Protein AF-A0A150UUU9-F1 (afdb_monomer)

Solvent-accessible surface area (backbone atoms only — not comparable to full-atom values): 14810 Å² total; per-residue (Å²): 133,89,86,84,82,88,84,77,90,87,87,85,91,80,82,94,73,86,84,78,82,80,83,83,77,82,77,79,80,75,80,79,73,79,75,71,75,81,77,77,78,74,96,71,56,35,87,39,35,33,39,38,41,56,45,64,35,34,26,58,60,38,16,38,35,76,75,56,55,36,69,46,40,38,37,25,17,54,47,45,68,68,54,38,38,69,31,27,64,66,58,22,49,54,28,48,49,51,33,53,72,72,70,30,48,78,45,60,56,44,53,62,59,45,45,75,71,34,68,61,68,66,65,70,51,88,57,24,44,33,38,36,33,61,61,78,69,80,63,88,87,58,90,52,64,71,59,45,41,51,52,39,39,50,49,50,35,36,25,46,50,22,44,57,84,45,38,35,95,86,18,33,39,37,41,32,39,58,63,53,83,70,55,58,78,43,41,62,72,57,44,37,44,79,43,52,26,40,77,76,50,70,48,66,55,55,53,85,76,34,62,81,46,63,69,60,50,98,82,33,66,72,86,85,76,81,81,83,65,58,65,82,47,63,26,37,32,36,38,31,33,61,58,90,66,77,79,87,129

Mean predicted aligned error: 10.25 Å

pLDDT: mean 85.0, std 21.38, range [29.31, 98.94]

Sequence (249 aa):
MAKSKKRKLEHASHVKQHPQQPPLKAARRSKQTSSKLPQPTIPFSPEDRILLIGEGDFSFARSIVEYHGCCDVTATCLDSKEELFRKYCPQGEENVRYLEEESQMVLYGVDATMLDHNKHLKKAGGKWEVIVFNFPHVGGKTKDVNRQVRFNQELLVNFFKASVPLLSESGTIVVTLFEGEPYTLWNIRDLARHSGLEVQRSFKFMANAYAGYSHARTLGNIENGRGWKGEDRDSRSYIFRPKGRSGDA

Foldseek 3Di:
DDDDDDDDDDDDDDDDDDDDDDDDDDDDPDPPPPPDDDDDDDPDALDFQEEEEADQLLQQVLLCCVPRVNQRYEYEHLAAPVRRCVQAPPRSVVNVVSCVVSVYHYYYNDQLLALLVDPVLVVVDDAGQEYEYEADAPPDPDPDQVVRLVVSLVSLLSNLLNRQVRADLNHKYKYKHFDDPPRVVSVSQVSNVVSQKHWPDKDKDQQVVRPRDFDADPRGDDPPPPDDGPNPTTMMMTIIDGPPRDPDD

Nearest PDB structures (foldseek):
  3c6m-assembly2_C  TM=6.051E-01  e=8.671E-07  Homo sapiens
  8ia0-assembly1_CS  TM=6.873E-01  e=1.186E-04  Thermochaetoides thermophila DSM 1495
  8i9v-assembly1_CS  TM=5.489E-01  e=3.756E-05  Thermochaetoides thermophila DSM 1495
  7ods-assembly1_z  TM=6.171E-01  e=9.759E-04  Homo sapiens
  8esq-assembly1_w  TM=5.184E-01  e=1.105E-02  Schizosaccharomyces pombe

Secondary structure (DSSP, 8-state):
-----------------PPPPPPPPPP--------PPPPPPPSS-TTSEEEEES-SSSHHHHHHHHHH---EEEEE-SS-HHHHHHHSTTHHHHHHHHHHHTT-EEE-S--TT-GGG-HHHHHS-S-EEEEEEES----SS-S-HHHHHHHHHHHHHHHHHHHGGGEEEEEEEEEEEESSTTHHHH-HHHHHHHTTEEEEEEEE--GGGSTT-----TT-S-TT--S--STTS-EEEEEEEETT-----

Radius of gyration: 29.87 Å; Cα contacts (8 Å, |Δi|>4): 386; chains: 1; bounding box: 51×84×92 Å

Structure (mmCIF, N/CA/C/O backbone):
data_AF-A0A150UUU9-F1
#
_entry.id   AF-A0A150UUU9-F1
#
loop_
_atom_site.group_PDB
_atom_site.id
_atom_sit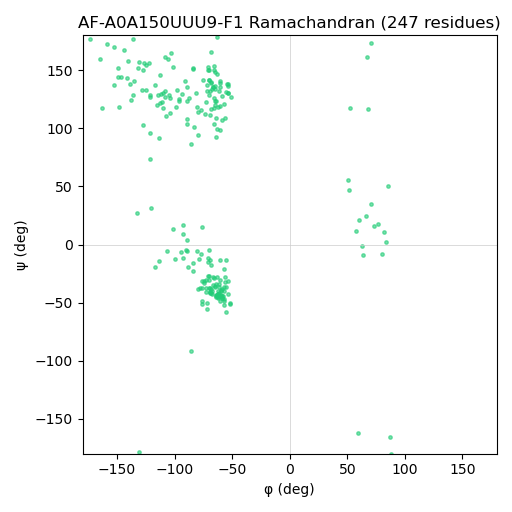e.type_symbol
_atom_site.label_atom_id
_atom_site.label_alt_id
_atom_site.label_comp_id
_atom_site.label_asym_id
_atom_site.label_entity_id
_atom_site.label_seq_id
_atom_site.pdbx_PDB_ins_code
_atom_site.Cartn_x
_atom_site.Cartn_y
_atom_site.Cartn_z
_atom_site.occupancy
_atom_site.B_iso_or_equiv
_atom_site.auth_seq_id
_atom_site.auth_comp_id
_atom_site.auth_asym_id
_atom_site.auth_atom_id
_atom_site.pdbx_PDB_model_num
ATOM 1 N N . MET A 1 1 ? 6.395 -64.200 -73.123 1.00 41.47 1 MET A N 1
ATOM 2 C CA . MET A 1 1 ? 5.508 -64.530 -71.979 1.00 41.47 1 MET A CA 1
ATOM 3 C C . MET A 1 1 ? 4.724 -63.252 -71.667 1.00 41.47 1 MET A C 1
ATOM 5 O O . MET A 1 1 ? 5.364 -62.231 -71.496 1.00 41.47 1 MET A O 1
ATOM 9 N N . ALA A 1 2 ? 3.412 -63.134 -71.924 1.00 33.78 2 ALA A N 1
ATOM 10 C CA . ALA A 1 2 ? 2.296 -63.659 -71.112 1.00 33.78 2 ALA A CA 1
ATOM 11 C C . ALA A 1 2 ? 2.423 -63.211 -69.638 1.00 33.78 2 ALA A C 1
ATOM 13 O O . ALA A 1 2 ? 3.392 -63.603 -69.005 1.00 33.78 2 ALA A O 1
ATOM 14 N N . LYS A 1 3 ? 1.524 -62.431 -69.014 1.00 30.03 3 LYS A N 1
ATOM 15 C CA . LYS A 1 3 ? 0.132 -61.970 -69.296 1.00 30.03 3 LYS A CA 1
ATOM 16 C C . LYS A 1 3 ? 0.062 -60.442 -68.958 1.00 30.03 3 LYS A C 1
ATOM 18 O O . LYS A 1 3 ? 1.059 -59.909 -68.502 1.00 30.03 3 LYS A O 1
ATOM 23 N N . SER A 1 4 ? -0.995 -59.638 -69.136 1.00 34.47 4 SER A N 1
ATOM 24 C CA . SER A 1 4 ? -2.440 -59.892 -69.242 1.00 34.47 4 SER A CA 1
ATOM 25 C C . SER A 1 4 ? -3.170 -58.823 -70.088 1.00 34.47 4 SER A C 1
ATOM 27 O O . SER A 1 4 ? -2.590 -57.818 -70.491 1.00 34.47 4 SER A O 1
ATOM 29 N N . LYS A 1 5 ? -4.441 -59.079 -70.419 1.00 35.94 5 LYS A N 1
ATOM 30 C CA . LYS A 1 5 ? -5.182 -58.452 -71.532 1.00 35.94 5 LYS A CA 1
ATOM 31 C C . LYS A 1 5 ? -5.762 -57.064 -71.216 1.00 35.94 5 LYS A C 1
ATOM 33 O O . LYS A 1 5 ? -6.566 -56.925 -70.301 1.00 35.94 5 LYS A O 1
ATOM 38 N N . LYS A 1 6 ? -5.514 -56.093 -72.106 1.00 37.53 6 LYS A N 1
ATOM 39 C CA . LYS A 1 6 ? -6.449 -54.978 -72.352 1.00 37.53 6 LYS A CA 1
ATOM 40 C C . LYS A 1 6 ? -7.750 -55.530 -72.959 1.00 37.53 6 LYS A C 1
ATOM 42 O O . LYS A 1 6 ? -7.696 -56.318 -73.903 1.00 37.53 6 LYS A O 1
ATOM 47 N N . ARG A 1 7 ? -8.903 -55.048 -72.493 1.00 36.34 7 ARG A N 1
ATOM 48 C CA . ARG A 1 7 ? -10.157 -54.995 -73.265 1.00 36.34 7 ARG A CA 1
ATOM 49 C C . ARG A 1 7 ? -10.701 -53.566 -73.216 1.00 36.34 7 ARG A C 1
ATOM 51 O O . ARG A 1 7 ? -10.390 -52.817 -72.296 1.00 36.34 7 ARG A O 1
ATOM 58 N N . LYS A 1 8 ? -11.405 -53.180 -74.276 1.00 30.97 8 LYS A N 1
ATOM 59 C CA . LYS A 1 8 ? -11.713 -51.801 -74.673 1.00 30.97 8 LYS A CA 1
ATOM 60 C C . LYS A 1 8 ? -13.153 -51.800 -75.213 1.00 30.97 8 LYS A C 1
ATOM 62 O O . LYS A 1 8 ? -13.454 -52.738 -75.946 1.00 30.97 8 LYS A O 1
ATOM 67 N N . LEU A 1 9 ? -13.922 -50.730 -74.954 1.00 29.31 9 LEU A N 1
ATOM 68 C CA . LEU A 1 9 ? -15.188 -50.364 -75.641 1.00 29.31 9 LEU A CA 1
ATOM 69 C C . LEU A 1 9 ? -16.376 -51.346 -75.397 1.00 29.31 9 LEU A C 1
ATOM 71 O O . LEU A 1 9 ? -16.129 -52.481 -75.006 1.00 29.31 9 LEU A O 1
ATOM 75 N N . GLU A 1 10 ? -17.678 -51.070 -75.594 1.00 29.38 10 GLU A N 1
ATOM 76 C CA . GLU A 1 10 ? -18.575 -49.882 -75.724 1.00 29.38 10 GLU A CA 1
ATOM 77 C C . GLU A 1 10 ? -20.048 -50.422 -75.769 1.00 29.38 10 GLU A C 1
ATOM 79 O O . GLU A 1 10 ? -20.211 -51.640 -75.733 1.00 29.38 10 GLU A O 1
ATOM 84 N N . HIS A 1 11 ? -21.180 -49.692 -75.828 1.00 30.72 11 HIS A N 1
ATOM 85 C CA . HIS A 1 11 ? -21.544 -48.256 -75.813 1.00 30.72 11 HIS A CA 1
ATOM 86 C C . HIS A 1 11 ? -22.942 -48.115 -75.145 1.00 30.72 11 HIS A C 1
ATOM 88 O O . HIS A 1 11 ? -23.794 -48.954 -75.431 1.00 30.72 11 HIS A O 1
ATOM 94 N N . ALA A 1 12 ? -23.242 -47.065 -74.357 1.00 31.38 12 ALA A N 1
ATOM 95 C CA . ALA A 1 12 ? -24.637 -46.640 -74.090 1.00 31.38 12 ALA A CA 1
ATOM 96 C C . ALA A 1 12 ? -24.734 -45.207 -73.524 1.00 31.38 12 ALA A C 1
ATOM 98 O O . ALA A 1 12 ? -24.261 -44.914 -72.427 1.00 31.38 12 ALA A O 1
ATOM 99 N N . SER A 1 13 ? -25.384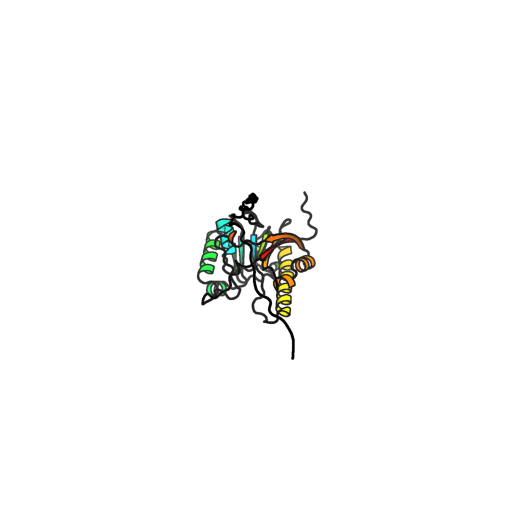 -44.321 -74.274 1.00 33.81 13 SER A N 1
ATOM 100 C CA . SER A 1 13 ? -25.684 -42.934 -73.914 1.00 33.81 13 SER A CA 1
ATOM 101 C C . SER A 1 13 ? -26.709 -42.831 -72.778 1.00 33.81 13 SER A C 1
ATOM 103 O O . SER A 1 13 ? -27.712 -43.540 -72.792 1.00 33.81 13 SER A O 1
ATOM 105 N N . HIS A 1 14 ? -26.516 -41.898 -71.835 1.00 35.31 14 HIS A N 1
ATOM 106 C CA . HIS A 1 14 ? -27.583 -41.441 -70.936 1.00 35.31 14 HIS A CA 1
ATOM 107 C C . HIS A 1 14 ? -27.561 -39.922 -70.714 1.00 35.31 14 HIS A C 1
ATOM 109 O O . HIS A 1 14 ? -26.522 -39.278 -70.584 1.00 35.31 14 HIS A O 1
ATOM 115 N N . VAL A 1 15 ? -28.777 -39.386 -70.724 1.00 33.66 15 VAL A N 1
ATOM 116 C CA . VAL A 1 15 ? -29.204 -37.985 -70.714 1.00 33.66 15 VAL A CA 1
ATOM 117 C C . VAL A 1 15 ? -28.594 -37.164 -69.568 1.00 33.66 15 VAL A C 1
ATOM 119 O O . VAL A 1 15 ? -28.591 -37.594 -68.417 1.00 33.66 15 VAL A O 1
ATOM 122 N N . LYS A 1 16 ? -28.166 -35.924 -69.856 1.00 33.00 16 LYS A N 1
ATOM 123 C CA . LYS A 1 16 ? -27.860 -34.927 -68.815 1.00 33.00 16 LYS A CA 1
ATOM 124 C C . LYS A 1 16 ? -29.154 -34.473 -68.129 1.00 33.00 16 LYS A C 1
ATOM 126 O O . LYS A 1 16 ? -29.935 -33.741 -68.730 1.00 33.00 16 LYS A O 1
ATOM 131 N N . GLN A 1 17 ? -29.339 -34.836 -66.863 1.00 34.84 17 GLN A N 1
ATOM 132 C CA . GLN A 1 17 ? -30.298 -34.190 -65.961 1.00 34.84 17 GLN A CA 1
ATOM 133 C C . GLN A 1 17 ? -29.546 -33.536 -64.796 1.00 34.84 17 GLN A C 1
ATOM 135 O O . GLN A 1 17 ? -28.594 -34.105 -64.262 1.00 34.84 17 GLN A O 1
ATOM 140 N N . HIS A 1 18 ? -29.951 -32.318 -64.430 1.00 36.47 18 HIS A N 1
ATOM 141 C CA . HIS A 1 18 ? -29.375 -31.573 -63.309 1.00 36.47 18 HIS A CA 1
ATOM 142 C C . HIS A 1 18 ? -29.765 -32.211 -61.962 1.00 36.47 18 HIS A C 1
ATOM 144 O O . HIS A 1 18 ? -30.961 -32.354 -61.702 1.00 36.47 18 HIS A O 1
ATOM 150 N N . PRO A 1 19 ? -28.809 -32.507 -61.061 1.00 34.97 19 PRO A N 1
ATOM 151 C CA . PRO A 1 19 ? -29.124 -32.818 -59.671 1.00 34.97 19 PRO A CA 1
ATOM 152 C C . PRO A 1 19 ? -29.635 -31.569 -58.942 1.00 34.97 19 PRO A C 1
ATOM 154 O O . PRO A 1 19 ? -29.038 -30.493 -59.027 1.00 34.97 19 PRO A O 1
ATOM 157 N N . GLN A 1 20 ? -30.741 -31.722 -58.218 1.00 36.34 20 GLN A N 1
ATOM 158 C CA . GLN A 1 20 ? -31.348 -30.670 -57.401 1.00 36.34 20 GLN A CA 1
ATOM 159 C C . GLN A 1 20 ? -30.485 -30.352 -56.167 1.00 36.34 20 GLN A C 1
ATOM 161 O O . GLN A 1 20 ? -29.790 -31.219 -55.635 1.00 36.34 20 GLN A O 1
ATOM 166 N N . GLN A 1 21 ? -30.535 -29.103 -55.697 1.00 39.50 21 GLN A N 1
ATOM 167 C CA . GLN A 1 21 ? -29.824 -28.675 -54.488 1.00 39.50 21 GLN A CA 1
ATOM 168 C C . GLN A 1 21 ? -30.459 -29.285 -53.220 1.00 39.50 21 GLN A C 1
ATOM 170 O O . GLN A 1 21 ? -31.686 -29.356 -53.133 1.00 39.50 21 GLN A O 1
ATOM 175 N N . PRO A 1 22 ? -29.663 -29.688 -52.209 1.00 41.94 22 PRO A N 1
ATOM 176 C CA . PRO A 1 22 ? -30.192 -30.143 -50.925 1.00 41.94 22 PRO A CA 1
ATOM 177 C C . PRO A 1 22 ? -30.794 -28.976 -50.114 1.00 41.94 22 PRO A C 1
ATOM 179 O O . PRO A 1 22 ? -30.349 -27.834 -50.254 1.00 41.94 22 PRO A O 1
ATOM 182 N N . PRO A 1 23 ? -31.780 -29.236 -49.233 1.00 38.12 23 PRO A N 1
ATOM 183 C CA . PRO A 1 23 ? -32.503 -28.185 -48.524 1.00 38.12 23 PRO A CA 1
ATOM 184 C C . PRO A 1 23 ? -31.627 -27.442 -47.505 1.00 38.12 23 PRO A C 1
ATOM 186 O O . PRO A 1 23 ? -30.857 -28.038 -46.747 1.00 38.12 23 PRO A O 1
ATOM 189 N N . LEU A 1 24 ? -31.798 -26.119 -47.456 1.00 38.16 24 LEU A N 1
ATOM 190 C CA . LEU A 1 24 ? -31.111 -25.227 -46.523 1.00 38.16 24 LEU A CA 1
ATOM 191 C C . LEU A 1 24 ? -31.467 -25.573 -45.069 1.00 38.16 24 LEU A C 1
ATOM 193 O O . LEU A 1 24 ? -32.617 -25.448 -44.645 1.00 38.16 24 LEU A O 1
ATOM 197 N N . LYS A 1 25 ? -30.464 -25.961 -44.273 1.00 44.66 25 LYS A N 1
ATOM 198 C CA . LYS A 1 25 ? -30.622 -26.118 -42.821 1.00 44.66 25 LYS A CA 1
ATOM 199 C C . LYS A 1 25 ? -30.907 -24.756 -42.190 1.00 44.66 25 LYS A C 1
ATOM 201 O O . LYS A 1 25 ? -30.101 -23.837 -42.318 1.00 44.66 25 LYS A O 1
ATOM 206 N N . ALA A 1 26 ? -32.020 -24.648 -41.466 1.00 44.97 26 ALA A N 1
ATOM 207 C CA . ALA A 1 26 ? -32.372 -23.442 -40.726 1.00 44.97 26 ALA A CA 1
ATOM 208 C C . ALA A 1 26 ? -31.259 -23.071 -39.730 1.00 44.97 26 ALA A C 1
ATOM 210 O O . ALA A 1 26 ? -30.915 -23.850 -38.836 1.00 44.97 26 ALA A O 1
ATOM 211 N N . ALA A 1 27 ? -30.694 -21.872 -39.881 1.00 44.06 27 ALA A N 1
ATOM 212 C CA . ALA A 1 27 ? -29.655 -21.377 -38.993 1.00 44.06 27 ALA A CA 1
ATOM 213 C C . ALA A 1 27 ? -30.222 -21.170 -37.579 1.00 44.06 27 ALA A C 1
ATOM 215 O O . ALA A 1 27 ? -31.099 -20.332 -37.357 1.00 44.06 27 ALA A O 1
ATOM 216 N N . ARG A 1 28 ? -29.689 -21.909 -36.598 1.00 49.78 28 ARG A N 1
ATOM 217 C CA . ARG A 1 28 ? -29.907 -21.615 -35.176 1.00 49.78 28 ARG A CA 1
ATOM 218 C C . ARG A 1 28 ? -29.388 -20.203 -34.897 1.00 49.78 28 ARG A C 1
ATOM 220 O O . ARG A 1 28 ? -28.178 -20.005 -34.835 1.00 49.78 28 ARG A O 1
ATOM 227 N N . ARG A 1 29 ? -30.294 -19.239 -34.692 1.00 45.31 29 ARG A N 1
ATOM 228 C CA . ARG A 1 29 ? -29.948 -17.924 -34.133 1.00 45.31 29 ARG A CA 1
ATOM 229 C C . ARG A 1 29 ? -29.252 -18.139 -32.789 1.00 45.31 29 ARG A C 1
ATOM 231 O O . ARG A 1 29 ? -29.898 -18.520 -31.812 1.00 45.31 29 ARG A O 1
ATOM 238 N N . SER A 1 30 ? -27.948 -17.887 -32.738 1.00 49.75 30 SER A N 1
ATOM 239 C CA . SER A 1 30 ? -27.236 -17.719 -31.478 1.00 49.75 30 SER A CA 1
ATOM 240 C C . SER A 1 30 ? -27.855 -16.526 -30.752 1.00 49.75 30 SER A C 1
ATOM 242 O O . SER A 1 30 ? -27.868 -15.407 -31.264 1.00 49.75 30 SER A O 1
ATOM 244 N N . LYS A 1 31 ? -28.403 -16.755 -29.555 1.00 46.44 31 LYS A N 1
ATOM 245 C CA . LYS A 1 31 ? -28.743 -15.646 -28.663 1.00 46.44 31 LYS A CA 1
ATOM 246 C C . LYS A 1 31 ? -27.423 -14.990 -28.265 1.00 46.44 31 LYS A C 1
ATOM 248 O O . LYS A 1 31 ? -26.701 -15.543 -27.442 1.00 46.44 31 LYS A O 1
ATOM 253 N N . GLN A 1 32 ? -27.105 -13.840 -28.857 1.00 44.53 32 GLN A N 1
ATOM 254 C CA . GLN A 1 32 ? -26.067 -12.957 -28.336 1.00 44.53 32 GLN A CA 1
ATOM 255 C C . GLN A 1 32 ? -26.531 -12.461 -26.966 1.00 44.53 32 GLN A C 1
ATOM 257 O O . GLN A 1 32 ? -27.255 -11.476 -26.851 1.00 44.53 32 GLN A O 1
ATOM 262 N N . THR A 1 33 ? -26.138 -13.172 -25.912 1.00 46.69 33 THR A N 1
ATOM 263 C CA . THR A 1 33 ? -26.119 -12.604 -24.570 1.00 46.69 33 THR A CA 1
ATOM 264 C C . THR A 1 33 ? -25.095 -11.481 -24.592 1.00 46.69 33 THR A C 1
ATOM 266 O O . THR A 1 33 ? -23.898 -11.751 -24.691 1.00 46.69 33 THR A O 1
ATOM 269 N N . SER A 1 34 ? -25.554 -10.231 -24.523 1.00 54.22 34 SER A N 1
ATOM 270 C CA . SER A 1 34 ? -24.681 -9.100 -24.233 1.00 54.22 34 SER A CA 1
ATOM 271 C C . SER A 1 34 ? -24.069 -9.334 -22.855 1.00 54.22 34 SER A C 1
ATOM 273 O O . SER A 1 34 ? -24.706 -9.128 -21.822 1.00 54.22 34 SER A O 1
ATOM 275 N N . SER A 1 35 ? -22.835 -9.838 -22.831 1.00 58.38 35 SER A N 1
ATOM 276 C CA . SER A 1 35 ? -22.074 -9.981 -21.600 1.00 58.38 35 SER A CA 1
ATOM 277 C C . SER A 1 35 ? -21.839 -8.582 -21.046 1.00 58.38 35 SER A C 1
ATOM 279 O O . SER A 1 35 ? -20.958 -7.867 -21.528 1.00 58.38 35 SER A O 1
ATOM 281 N N . LYS A 1 36 ? -22.647 -8.175 -20.057 1.00 62.34 36 LYS A N 1
ATOM 282 C CA . LYS A 1 36 ? -22.326 -7.010 -19.232 1.00 62.34 36 LYS A CA 1
ATOM 283 C C . LYS A 1 36 ? -20.896 -7.210 -18.741 1.00 62.34 36 LYS A C 1
ATOM 285 O O . LYS A 1 36 ? -20.588 -8.280 -18.211 1.00 62.34 36 LYS A O 1
ATOM 290 N N . LEU A 1 37 ? -20.035 -6.218 -18.961 1.00 68.31 37 LEU A N 1
ATOM 291 C CA . LEU A 1 37 ? -18.681 -6.255 -18.418 1.00 68.31 37 LEU A CA 1
ATOM 292 C C . LEU A 1 37 ? -18.785 -6.483 -16.900 1.00 68.31 37 LEU A C 1
ATOM 294 O O . LEU A 1 37 ? -19.673 -5.896 -16.270 1.00 68.31 37 LEU A O 1
ATOM 298 N N . PRO A 1 38 ? -17.956 -7.368 -16.317 1.00 77.38 38 PRO A N 1
ATOM 299 C CA . PRO A 1 38 ? -17.990 -7.607 -14.884 1.00 77.38 38 PRO A CA 1
ATOM 300 C C . PRO A 1 38 ? -17.705 -6.291 -14.162 1.00 77.38 38 PRO A C 1
ATOM 302 O O . PRO A 1 38 ? -16.728 -5.611 -14.473 1.00 77.38 38 PRO A O 1
ATOM 305 N N . GLN A 1 39 ? -18.582 -5.926 -13.227 1.00 88.38 39 GLN A N 1
ATOM 306 C CA . GLN A 1 39 ? -18.395 -4.729 -12.415 1.00 88.38 39 GLN A CA 1
ATOM 307 C C . GLN A 1 39 ? -17.168 -4.918 -11.510 1.00 88.38 39 GLN A C 1
ATOM 309 O O . GLN A 1 39 ? -17.019 -6.001 -10.927 1.00 88.38 39 GLN A O 1
ATOM 314 N N . PRO A 1 40 ? -16.288 -3.910 -11.386 1.00 93.56 40 PRO A N 1
ATOM 315 C CA . PRO A 1 40 ? -15.143 -3.999 -10.496 1.0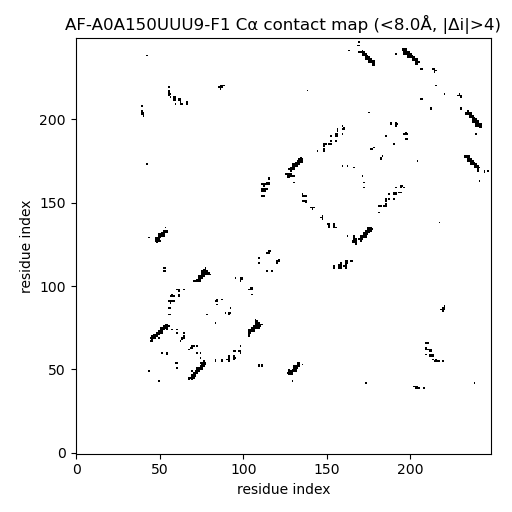0 93.56 40 PRO A CA 1
ATOM 316 C C . PRO A 1 40 ? -15.605 -4.096 -9.040 1.00 93.56 40 PRO A C 1
ATOM 318 O O . PRO A 1 40 ? -16.644 -3.567 -8.652 1.00 93.56 40 PRO A O 1
ATOM 321 N N . THR A 1 41 ? -14.823 -4.794 -8.221 1.00 96.44 41 THR A N 1
ATOM 322 C CA . THR A 1 41 ? -15.018 -4.821 -6.767 1.00 96.44 41 THR A CA 1
ATOM 323 C C . THR A 1 41 ? -14.040 -3.845 -6.135 1.00 96.44 41 THR A C 1
ATOM 325 O O . THR A 1 41 ? -12.831 -4.040 -6.249 1.00 96.44 41 THR A O 1
ATOM 328 N N . ILE A 1 42 ? -14.566 -2.824 -5.463 1.00 97.50 42 ILE A N 1
ATOM 329 C CA . ILE A 1 42 ? -13.785 -1.913 -4.625 1.00 97.50 42 ILE A CA 1
ATOM 330 C C . ILE A 1 42 ? -13.836 -2.459 -3.183 1.00 97.50 42 ILE A C 1
ATOM 332 O O . ILE A 1 42 ? -14.916 -2.860 -2.735 1.00 97.50 42 ILE A O 1
ATOM 336 N N . PRO A 1 43 ? -12.696 -2.613 -2.483 1.00 97.31 43 PRO A N 1
ATOM 337 C CA . PRO A 1 43 ? -12.644 -3.269 -1.175 1.00 97.31 43 PRO A CA 1
ATOM 338 C C . PRO A 1 43 ? -12.766 -2.308 0.021 1.00 97.31 43 PRO A C 1
ATOM 340 O O . PRO A 1 43 ? -12.550 -2.750 1.145 1.00 97.31 43 PRO A O 1
ATOM 343 N N . PHE A 1 44 ? -13.090 -1.040 -0.229 1.00 97.75 44 PHE A N 1
ATOM 344 C CA . PHE A 1 44 ? -13.254 0.044 0.742 1.00 97.75 44 PHE A CA 1
ATOM 345 C C . PHE A 1 44 ? -14.397 0.973 0.298 1.00 97.75 44 PHE A C 1
ATOM 347 O O . PHE A 1 44 ? -14.850 0.907 -0.850 1.00 97.75 44 PHE A O 1
ATOM 354 N N . SER A 1 45 ? -14.828 1.833 1.211 1.00 97.75 45 SER A N 1
ATOM 355 C CA . SER A 1 45 ? -15.821 2.899 1.047 1.00 97.75 45 SER A CA 1
ATOM 356 C C . SER A 1 45 ? -15.126 4.274 1.079 1.00 97.75 45 SER A C 1
ATOM 358 O O . SER A 1 45 ? -13.999 4.361 1.572 1.00 97.75 45 SER A O 1
ATOM 360 N N . PRO A 1 46 ? -15.756 5.358 0.587 1.00 97.62 46 PRO A N 1
ATOM 361 C CA . PRO A 1 46 ? -15.195 6.713 0.672 1.00 97.62 46 PRO A CA 1
ATOM 362 C C . PRO A 1 46 ? -14.867 7.161 2.109 1.00 97.62 46 PRO A C 1
ATOM 364 O O . PRO A 1 46 ? -13.915 7.906 2.329 1.00 97.62 46 PRO A O 1
ATOM 367 N N . GLU A 1 47 ? -15.650 6.686 3.080 1.00 97.19 47 GLU A N 1
ATOM 368 C CA . GLU A 1 47 ? -15.570 7.036 4.501 1.00 97.19 47 GLU A CA 1
ATOM 369 C C . GLU A 1 47 ? -14.638 6.123 5.318 1.00 97.19 47 GLU A C 1
ATOM 371 O O . GLU A 1 47 ? -14.450 6.362 6.512 1.00 97.19 47 GLU A O 1
ATOM 376 N N . ASP A 1 48 ? -14.078 5.066 4.715 1.00 98.25 48 ASP A N 1
ATOM 377 C CA . ASP A 1 48 ? -13.119 4.198 5.402 1.00 98.25 48 ASP A CA 1
ATOM 378 C C . ASP A 1 48 ? -11.798 4.942 5.629 1.00 98.25 48 ASP A C 1
ATOM 380 O O . ASP A 1 48 ? -11.285 5.629 4.743 1.00 98.25 48 ASP A O 1
ATOM 384 N N . ARG A 1 49 ? -11.176 4.715 6.789 1.00 98.25 49 ARG A N 1
ATOM 385 C CA . ARG A 1 49 ? -9.799 5.134 7.034 1.00 98.25 49 ARG A CA 1
ATOM 386 C C . ARG A 1 49 ? -8.842 4.138 6.382 1.00 98.25 49 ARG A C 1
ATOM 388 O O . ARG A 1 49 ? -8.774 2.971 6.792 1.00 98.25 49 ARG A O 1
ATOM 395 N N . ILE A 1 50 ? -8.105 4.584 5.361 1.00 98.75 50 ILE A N 1
ATOM 396 C CA . ILE A 1 50 ? -7.337 3.720 4.446 1.00 98.75 50 ILE A CA 1
ATOM 397 C C . ILE A 1 50 ? -5.823 3.958 4.561 1.00 98.75 50 ILE A C 1
ATOM 399 O O . ILE A 1 50 ? -5.314 5.038 4.266 1.00 98.75 50 ILE A O 1
ATOM 403 N N . LEU A 1 51 ? -5.076 2.907 4.913 1.00 98.81 51 LEU A N 1
ATOM 404 C CA . LEU A 1 51 ? -3.610 2.912 4.949 1.00 98.81 51 LEU A CA 1
ATOM 405 C C . LEU A 1 51 ? -3.063 2.166 3.732 1.00 98.81 51 LEU A C 1
ATOM 407 O O . LEU A 1 51 ? -3.208 0.947 3.630 1.00 98.81 51 LEU A O 1
ATOM 411 N N . LEU A 1 52 ? -2.403 2.883 2.826 1.00 98.88 52 LEU A N 1
ATOM 412 C CA . LEU A 1 52 ? -1.758 2.308 1.647 1.00 98.88 52 LEU A CA 1
ATOM 413 C C . LEU A 1 52 ? -0.274 2.068 1.933 1.00 98.88 52 LEU A C 1
ATOM 415 O O . LEU A 1 52 ? 0.460 2.975 2.332 1.00 98.88 52 LEU A O 1
ATOM 419 N N . ILE A 1 53 ? 0.168 0.830 1.736 1.00 98.69 53 ILE A N 1
ATOM 420 C CA . ILE A 1 53 ? 1.516 0.355 2.039 1.00 98.69 53 ILE A CA 1
ATOM 421 C C . ILE A 1 53 ? 2.264 0.035 0.752 1.00 98.69 53 ILE A C 1
ATOM 423 O O . ILE A 1 53 ? 1.786 -0.737 -0.079 1.00 98.69 53 ILE A O 1
ATOM 427 N N . GLY A 1 54 ? 3.475 0.580 0.633 1.00 97.81 54 GLY A N 1
ATOM 428 C CA . GLY A 1 54 ? 4.373 0.296 -0.481 1.00 97.81 54 GLY A CA 1
ATOM 429 C C . GLY A 1 54 ? 3.913 0.897 -1.809 1.00 97.81 54 GLY A C 1
ATOM 430 O O . GLY A 1 54 ? 4.128 0.275 -2.848 1.00 97.81 54 GLY A O 1
ATOM 431 N N . GLU A 1 55 ? 3.298 2.083 -1.777 1.00 97.88 55 GLU A N 1
ATOM 432 C CA . GLU A 1 55 ? 3.016 2.860 -2.985 1.00 97.88 55 GLU A CA 1
ATOM 433 C C . GLU A 1 55 ? 4.311 3.081 -3.785 1.00 97.88 55 GLU A C 1
ATOM 435 O O . GLU A 1 55 ? 5.380 3.336 -3.222 1.00 97.88 55 GLU A O 1
ATOM 440 N N . GLY A 1 56 ? 4.205 2.947 -5.109 1.00 95.12 56 GLY A N 1
ATOM 441 C CA . GLY A 1 56 ? 5.289 3.240 -6.044 1.00 95.12 56 GLY A CA 1
ATOM 442 C C . GLY A 1 56 ? 5.287 4.719 -6.403 1.00 95.12 56 GLY A C 1
ATOM 443 O O . GLY A 1 56 ? 5.867 5.523 -5.692 1.00 95.12 56 GLY A O 1
ATOM 444 N N . ASP A 1 57 ? 4.597 5.093 -7.479 1.00 97.00 57 ASP A N 1
ATOM 445 C CA . ASP A 1 57 ? 4.462 6.489 -7.923 1.00 97.00 57 ASP A CA 1
ATOM 446 C C . ASP A 1 57 ? 3.215 7.209 -7.370 1.00 97.00 57 ASP A C 1
ATOM 448 O O . ASP A 1 57 ? 2.810 8.239 -7.906 1.00 97.00 57 ASP A O 1
ATOM 452 N N . PHE A 1 58 ? 2.591 6.660 -6.319 1.00 98.56 58 PHE A N 1
ATOM 453 C CA . PHE A 1 58 ? 1.373 7.171 -5.666 1.00 98.56 58 PHE A CA 1
ATOM 454 C C . PHE A 1 58 ? 0.139 7.321 -6.582 1.00 98.56 58 PHE A C 1
ATOM 456 O O . PHE A 1 58 ? -0.871 7.904 -6.182 1.00 98.56 58 PHE A O 1
ATOM 463 N N . SER A 1 59 ? 0.166 6.768 -7.801 1.00 98.44 59 SER A N 1
ATOM 464 C CA . SER A 1 59 ? -0.967 6.851 -8.735 1.00 98.44 59 SER A CA 1
ATOM 465 C C . SER A 1 59 ? -2.210 6.090 -8.253 1.00 98.44 59 SER A C 1
ATOM 467 O O . SER A 1 59 ? -3.328 6.486 -8.579 1.00 98.44 59 SER A O 1
ATOM 469 N N . PHE A 1 60 ? -2.049 5.033 -7.444 1.00 98.69 60 PHE A N 1
ATOM 470 C CA . PHE A 1 60 ? -3.178 4.325 -6.831 1.00 98.69 60 PHE A CA 1
ATOM 471 C C . PHE A 1 60 ? -3.815 5.171 -5.725 1.00 98.69 60 PHE A C 1
ATOM 473 O O . PHE A 1 60 ? -5.023 5.400 -5.764 1.00 98.69 60 PHE A O 1
ATOM 480 N N . ALA A 1 61 ? -3.001 5.692 -4.800 1.00 98.81 61 ALA A N 1
ATOM 481 C CA . ALA A 1 61 ? -3.442 6.622 -3.763 1.00 98.81 61 ALA A CA 1
ATOM 482 C C . ALA A 1 61 ? -4.212 7.818 -4.338 1.00 98.81 61 ALA A C 1
ATOM 484 O O . ALA A 1 61 ? -5.337 8.088 -3.922 1.00 98.81 61 ALA A O 1
ATOM 485 N N . ARG A 1 62 ? -3.653 8.481 -5.357 1.00 98.75 62 ARG A N 1
ATOM 486 C CA . ARG A 1 62 ? -4.335 9.569 -6.063 1.00 98.75 62 ARG A CA 1
ATOM 487 C C . ARG A 1 62 ? -5.675 9.125 -6.647 1.00 98.75 62 ARG A C 1
ATOM 489 O O . ARG A 1 62 ? -6.671 9.816 -6.474 1.00 98.75 62 ARG A O 1
ATOM 496 N N . SER A 1 63 ? -5.708 7.974 -7.319 1.00 98.75 63 SER A N 1
ATOM 497 C CA . SER A 1 63 ? -6.917 7.486 -7.985 1.00 98.75 63 SER A CA 1
ATOM 498 C C . SER A 1 63 ? -8.088 7.274 -7.020 1.00 98.75 63 SER A C 1
ATOM 500 O O . SER A 1 63 ? -9.225 7.612 -7.353 1.00 98.75 63 SER A O 1
ATOM 502 N N . ILE A 1 64 ? -7.832 6.739 -5.820 1.00 98.75 64 ILE A N 1
ATOM 503 C CA . ILE A 1 64 ? -8.901 6.481 -4.842 1.00 98.75 64 ILE A CA 1
ATOM 504 C C . ILE A 1 64 ? -9.433 7.769 -4.199 1.00 98.75 64 ILE A C 1
ATOM 506 O O . ILE A 1 64 ? -10.625 7.858 -3.920 1.00 98.75 64 ILE A O 1
ATOM 510 N N . VAL A 1 65 ? -8.590 8.791 -4.050 1.00 98.75 65 VAL A N 1
ATOM 511 C CA . VAL A 1 65 ? -9.007 10.122 -3.585 1.00 98.75 65 VAL A CA 1
ATOM 512 C C . VAL A 1 65 ? -9.815 10.828 -4.682 1.00 98.75 65 VAL A C 1
ATOM 514 O O . VAL A 1 65 ? -10.980 11.157 -4.474 1.00 98.75 65 VAL A O 1
ATOM 517 N N . GLU A 1 66 ? -9.246 10.957 -5.886 1.00 98.50 66 GLU A N 1
ATOM 518 C CA . GLU A 1 66 ? -9.809 11.740 -7.001 1.00 98.50 66 GLU A CA 1
ATOM 519 C C . GLU A 1 66 ? -11.099 11.125 -7.589 1.00 98.50 66 GLU A C 1
ATOM 521 O O . GLU A 1 66 ? -12.029 11.854 -7.933 1.00 98.50 66 GLU A O 1
ATOM 526 N N . TYR A 1 67 ? -11.189 9.789 -7.696 1.00 98.19 67 TYR A N 1
ATOM 527 C CA . TYR A 1 67 ? -12.290 9.104 -8.405 1.00 98.19 67 TYR A CA 1
ATOM 528 C C . TYR A 1 67 ? -13.175 8.208 -7.533 1.00 98.19 67 TYR A C 1
ATOM 530 O O . TYR A 1 67 ? -14.293 7.896 -7.947 1.00 98.19 67 TYR A O 1
ATOM 538 N N . HIS A 1 68 ? -12.704 7.782 -6.356 1.00 97.81 68 HIS A N 1
ATOM 539 C CA . HIS A 1 68 ? -13.507 6.994 -5.405 1.00 97.81 68 HIS A CA 1
ATOM 540 C C . HIS A 1 68 ? -13.938 7.816 -4.180 1.00 97.81 68 HIS A C 1
ATOM 542 O O . HIS A 1 68 ? -14.746 7.332 -3.396 1.00 97.81 68 HIS A O 1
ATOM 548 N N . GLY A 1 69 ? -13.471 9.065 -4.047 1.00 98.06 69 GLY A N 1
ATOM 549 C CA . GLY A 1 69 ? -13.883 9.996 -2.992 1.00 98.06 69 GLY A CA 1
ATOM 550 C C . GLY A 1 69 ? -13.332 9.673 -1.601 1.00 98.06 69 GLY A C 1
ATOM 551 O O . GLY A 1 69 ? -13.860 10.187 -0.618 1.00 98.06 69 GLY A O 1
ATOM 552 N N . CYS A 1 70 ? -12.310 8.817 -1.502 1.00 98.50 70 CYS A N 1
ATOM 553 C CA . CYS A 1 70 ? -11.702 8.436 -0.227 1.00 98.50 70 CYS A CA 1
ATOM 554 C C . CYS A 1 70 ? -11.051 9.647 0.455 1.00 98.50 70 CYS A C 1
ATOM 556 O O . CYS A 1 70 ? -10.187 10.287 -0.144 1.00 98.50 70 CYS A O 1
ATOM 558 N N . CYS A 1 71 ? -11.447 9.947 1.697 1.00 97.44 71 CYS A N 1
ATOM 559 C CA . CYS A 1 71 ? -11.113 11.219 2.352 1.00 97.44 71 CYS A CA 1
ATOM 560 C C . CYS A 1 71 ? -10.170 11.135 3.572 1.00 97.44 71 CYS A C 1
ATOM 562 O O . CYS A 1 71 ? -9.627 12.169 3.962 1.00 97.44 71 CYS A O 1
ATOM 564 N N . ASP A 1 72 ? -9.938 9.946 4.147 1.00 98.00 72 ASP A N 1
ATOM 565 C CA . ASP A 1 72 ? -8.927 9.693 5.196 1.00 98.00 72 ASP A CA 1
ATOM 566 C C . ASP A 1 72 ? -7.929 8.621 4.720 1.00 98.00 72 ASP A C 1
ATOM 568 O O . ASP A 1 72 ? -7.966 7.449 5.112 1.00 98.00 72 ASP A O 1
ATOM 572 N N . VAL A 1 73 ? -7.055 9.027 3.796 1.00 98.62 73 VAL A N 1
ATOM 573 C CA . VAL A 1 73 ? -6.002 8.196 3.210 1.00 98.62 73 VAL A CA 1
ATOM 574 C C . VAL A 1 73 ? -4.643 8.575 3.802 1.00 98.62 73 VAL A C 1
ATOM 576 O O . VAL A 1 73 ? -4.187 9.717 3.725 1.00 98.62 73 VAL A O 1
ATOM 579 N N . THR A 1 74 ? -3.934 7.579 4.337 1.00 98.62 74 THR A N 1
ATOM 580 C CA . THR A 1 74 ? -2.486 7.661 4.571 1.00 98.62 74 THR A CA 1
ATOM 581 C C . THR A 1 74 ? -1.764 6.781 3.564 1.00 98.62 74 THR A C 1
ATOM 583 O O . THR A 1 74 ? -1.829 5.554 3.630 1.00 98.62 74 THR A O 1
ATOM 586 N N . ALA A 1 75 ? -1.056 7.405 2.629 1.00 98.62 75 ALA A N 1
ATOM 587 C CA . ALA A 1 75 ? -0.288 6.734 1.595 1.00 98.62 75 ALA A CA 1
ATOM 588 C C . ALA A 1 75 ? 1.195 6.654 1.982 1.00 98.62 75 ALA A C 1
ATOM 590 O O . ALA A 1 75 ? 1.789 7.639 2.425 1.00 98.62 75 ALA A O 1
ATOM 591 N N . THR A 1 76 ? 1.811 5.477 1.837 1.00 98.56 76 THR A N 1
ATOM 592 C CA . THR A 1 76 ? 3.178 5.242 2.324 1.00 98.56 76 THR A CA 1
ATOM 593 C C . THR A 1 76 ? 4.058 4.495 1.324 1.00 98.56 76 THR A C 1
ATOM 595 O O . THR A 1 76 ? 3.613 3.538 0.688 1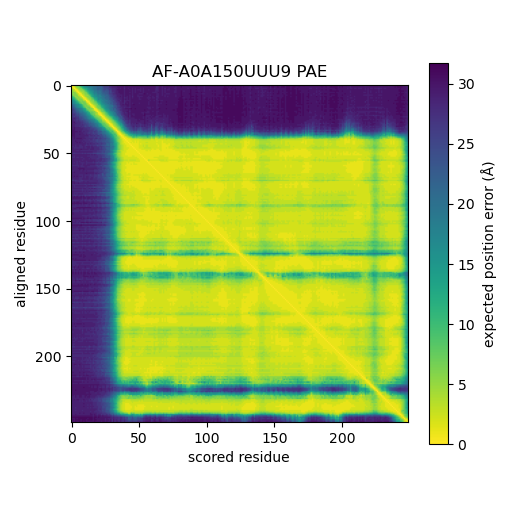.00 98.56 76 THR A O 1
ATOM 598 N N . CYS A 1 77 ? 5.331 4.885 1.228 1.00 97.94 77 CYS A N 1
ATOM 599 C CA . CYS A 1 77 ? 6.347 4.198 0.425 1.00 97.94 77 CYS A CA 1
ATOM 600 C C . CYS A 1 77 ? 7.591 3.845 1.256 1.00 97.94 77 CYS A C 1
ATOM 602 O O . CYS A 1 77 ? 7.891 4.488 2.264 1.00 97.94 77 CYS A O 1
ATOM 604 N N . LEU A 1 78 ? 8.342 2.833 0.808 1.00 96.94 78 LEU A N 1
ATOM 605 C CA . LEU A 1 78 ? 9.628 2.456 1.414 1.00 96.94 78 LEU A CA 1
ATOM 606 C C . LEU A 1 78 ? 10.759 3.426 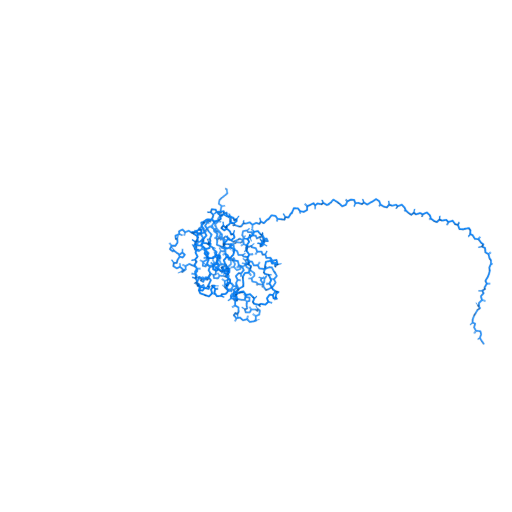1.034 1.00 96.94 78 LEU A C 1
ATOM 608 O O . LEU A 1 78 ? 11.676 3.631 1.823 1.00 96.94 78 LEU A O 1
ATOM 612 N N . ASP A 1 79 ? 10.693 4.005 -0.165 1.00 96.69 79 ASP A N 1
ATOM 613 C CA . ASP A 1 79 ? 11.694 4.944 -0.677 1.00 96.69 79 ASP A CA 1
ATOM 614 C C . ASP A 1 79 ? 11.714 6.248 0.149 1.00 96.69 79 ASP A C 1
ATOM 616 O O . ASP A 1 79 ? 10.696 6.640 0.734 1.00 96.69 79 ASP A O 1
ATOM 620 N N . SER A 1 80 ? 12.861 6.941 0.187 1.00 97.69 80 SER A N 1
ATOM 621 C CA . SER A 1 80 ? 12.913 8.336 0.662 1.00 97.69 80 SER A CA 1
ATOM 622 C C . SER A 1 80 ? 12.190 9.279 -0.316 1.00 97.69 80 SER A C 1
ATOM 624 O O . SER A 1 80 ? 11.939 8.907 -1.464 1.00 97.69 80 SER A O 1
ATOM 626 N N . LYS A 1 81 ? 11.882 10.521 0.092 1.00 97.31 81 LYS A N 1
ATOM 627 C CA . LYS A 1 81 ? 11.253 11.517 -0.803 1.00 97.31 81 LYS A CA 1
ATOM 628 C C . LYS A 1 81 ? 12.129 11.800 -2.033 1.00 97.31 81 LYS A C 1
ATOM 630 O O . LYS A 1 81 ? 11.634 11.879 -3.153 1.00 97.31 81 LYS A O 1
ATOM 635 N N . GLU A 1 82 ? 13.442 11.865 -1.838 1.00 97.19 82 GLU A N 1
ATOM 636 C CA . GLU A 1 82 ? 14.441 12.080 -2.888 1.00 97.19 82 GLU A CA 1
ATOM 637 C C . GLU A 1 82 ? 14.555 10.869 -3.827 1.00 97.19 82 GLU A C 1
ATOM 639 O O . GLU A 1 82 ? 14.652 11.025 -5.045 1.00 97.19 82 GLU A O 1
ATOM 644 N N . GLU A 1 83 ? 14.530 9.648 -3.283 1.00 96.50 83 GLU A N 1
ATOM 645 C CA . GLU A 1 83 ? 14.554 8.424 -4.088 1.00 96.50 83 GLU A CA 1
ATOM 646 C C . GLU A 1 83 ? 13.273 8.236 -4.897 1.00 96.50 83 GLU A C 1
ATOM 648 O O . GLU A 1 83 ? 13.356 7.894 -6.077 1.00 96.50 83 GLU A O 1
ATOM 653 N N . LEU A 1 84 ? 12.117 8.498 -4.283 1.00 96.56 84 LEU A N 1
ATOM 654 C CA . LEU A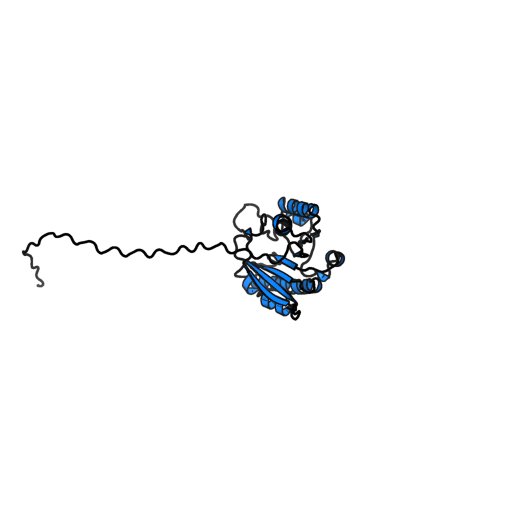 1 84 ? 10.805 8.490 -4.918 1.00 96.56 84 LEU A CA 1
ATOM 655 C C . LEU A 1 84 ? 10.793 9.431 -6.127 1.00 96.56 84 LEU A C 1
ATOM 657 O O . LEU A 1 84 ? 10.568 8.996 -7.257 1.00 96.56 84 LEU A O 1
ATOM 661 N N . PHE A 1 85 ? 11.098 10.711 -5.903 1.00 96.19 85 PHE A N 1
ATOM 662 C CA . PHE A 1 85 ? 11.058 11.722 -6.957 1.00 96.19 85 PHE A CA 1
ATOM 663 C C . PHE A 1 85 ? 12.091 11.435 -8.051 1.00 96.19 85 PHE A C 1
ATOM 665 O O . PHE A 1 85 ? 11.791 11.606 -9.227 1.00 96.19 85 PHE A O 1
ATOM 672 N N . ARG A 1 86 ? 13.264 10.881 -7.717 1.00 95.62 86 ARG A N 1
ATOM 673 C CA . ARG A 1 86 ? 14.243 10.433 -8.721 1.00 95.62 86 ARG A CA 1
ATOM 674 C C . ARG A 1 86 ? 13.758 9.235 -9.549 1.00 95.62 86 ARG A C 1
ATOM 676 O O . ARG A 1 86 ? 14.048 9.176 -10.740 1.00 95.62 86 ARG A O 1
ATOM 683 N N . LYS A 1 87 ? 13.080 8.257 -8.939 1.00 93.25 87 LYS A N 1
ATOM 684 C CA . LYS A 1 87 ? 12.625 7.024 -9.612 1.00 93.25 87 LYS A CA 1
ATOM 685 C C . LYS A 1 87 ? 11.407 7.239 -10.504 1.00 93.25 87 LYS A C 1
ATOM 687 O O . LYS A 1 87 ? 11.319 6.603 -11.554 1.00 93.25 87 LYS A O 1
ATOM 692 N N . TYR A 1 88 ? 10.475 8.085 -10.077 1.00 94.31 88 TYR A N 1
ATOM 693 C CA . TYR A 1 88 ? 9.163 8.250 -10.706 1.00 94.31 88 TYR A CA 1
ATOM 694 C C . TYR A 1 88 ? 8.938 9.691 -11.197 1.00 94.31 88 TYR A C 1
ATOM 696 O O . TYR A 1 88 ? 7.814 10.183 -11.184 1.00 94.31 88 TYR A O 1
ATOM 704 N N . CYS A 1 89 ? 10.000 10.393 -11.610 1.00 91.81 89 CYS A N 1
ATOM 705 C CA . CYS A 1 89 ? 9.892 11.727 -12.208 1.00 91.81 89 CYS A CA 1
ATOM 706 C C . CYS A 1 89 ? 9.197 11.667 -13.587 1.00 91.81 89 CYS A C 1
ATOM 708 O O . CYS A 1 89 ? 9.604 10.839 -14.414 1.00 91.81 89 CYS A O 1
ATOM 710 N N . PRO A 1 90 ? 8.221 12.551 -13.886 1.00 93.69 90 PRO A N 1
ATOM 711 C CA . PRO A 1 90 ? 7.673 13.600 -13.013 1.00 93.69 90 PRO A CA 1
ATOM 712 C C . PRO A 1 90 ? 6.494 13.133 -12.140 1.00 93.69 90 PRO A C 1
ATOM 714 O O . PRO A 1 90 ? 6.185 13.766 -11.132 1.00 93.69 90 PRO A O 1
ATOM 717 N N . GLN A 1 91 ? 5.829 12.032 -12.505 1.00 95.19 91 GLN A N 1
ATOM 718 C CA . GLN A 1 91 ? 4.474 11.744 -12.034 1.00 95.19 91 GLN A CA 1
ATOM 719 C C . GLN A 1 91 ? 4.369 11.475 -10.522 1.00 95.19 91 GLN A C 1
ATOM 721 O O . GLN A 1 91 ? 3.344 11.772 -9.916 1.00 95.19 91 GLN A O 1
ATOM 726 N N . GLY A 1 92 ? 5.427 10.958 -9.892 1.00 97.00 92 GLY A N 1
ATOM 727 C CA . GLY A 1 92 ? 5.468 10.723 -8.448 1.00 97.00 92 GLY A CA 1
ATOM 728 C C . GLY A 1 92 ? 5.433 12.014 -7.625 1.00 97.00 92 GLY A C 1
ATOM 729 O O . GLY A 1 92 ? 4.802 12.041 -6.574 1.00 97.00 92 GLY A O 1
ATOM 730 N N . GLU A 1 93 ? 6.052 13.096 -8.109 1.00 97.50 93 GLU A N 1
ATOM 731 C CA . GLU A 1 93 ? 5.976 14.411 -7.456 1.00 97.50 93 GLU A CA 1
ATOM 732 C C . GLU A 1 93 ? 4.593 15.044 -7.655 1.00 97.50 93 GLU A C 1
ATOM 734 O O . GLU A 1 93 ? 4.016 15.580 -6.711 1.00 97.50 93 GLU A O 1
ATOM 739 N N . GLU A 1 94 ? 4.017 14.919 -8.853 1.00 98.12 94 GLU A N 1
ATOM 740 C CA . GLU A 1 94 ? 2.670 15.417 -9.159 1.00 98.12 94 GLU A CA 1
ATOM 741 C C . GLU A 1 94 ? 1.581 14.713 -8.336 1.00 98.12 94 GLU A C 1
ATOM 743 O O . GLU A 1 94 ? 0.691 15.374 -7.802 1.00 98.12 94 GLU A O 1
ATOM 748 N N . ASN A 1 95 ? 1.662 13.385 -8.196 1.00 98.62 95 ASN A N 1
ATOM 749 C CA . ASN A 1 95 ? 0.703 12.598 -7.420 1.00 98.62 95 ASN A CA 1
ATOM 750 C C . ASN A 1 95 ? 0.826 12.866 -5.917 1.00 98.62 95 ASN A C 1
ATOM 752 O O . ASN A 1 95 ? -0.192 13.005 -5.244 1.00 98.62 95 ASN A O 1
ATOM 756 N N . VAL A 1 96 ? 2.052 12.989 -5.395 1.00 98.62 96 VAL A N 1
ATOM 757 C CA . VAL A 1 96 ? 2.284 13.395 -4.001 1.00 98.62 96 VAL A CA 1
ATOM 758 C C . VAL A 1 96 ? 1.743 14.797 -3.740 1.00 98.62 96 VAL A C 1
ATOM 760 O O . VAL A 1 96 ? 1.038 14.981 -2.753 1.00 98.62 96 VAL A O 1
ATOM 763 N N . ARG A 1 97 ? 2.017 15.769 -4.622 1.00 98.56 97 ARG A N 1
ATOM 764 C CA . ARG A 1 97 ? 1.514 17.139 -4.457 1.00 98.56 97 ARG A CA 1
ATOM 765 C C . ARG A 1 97 ? -0.013 17.171 -4.432 1.00 98.56 97 ARG A C 1
ATOM 767 O O . ARG A 1 97 ? -0.569 17.802 -3.546 1.00 98.56 97 ARG A O 1
ATOM 774 N N . TYR A 1 98 ? -0.673 16.447 -5.338 1.00 98.75 98 TYR A N 1
ATOM 775 C CA . TYR A 1 98 ? -2.134 16.334 -5.346 1.00 98.75 98 TYR A CA 1
ATOM 776 C C . TYR A 1 98 ? -2.681 15.763 -4.025 1.00 98.75 98 TYR A C 1
ATOM 778 O O . TYR A 1 98 ? -3.621 16.307 -3.460 1.00 98.75 98 TYR A O 1
ATOM 786 N N . LEU A 1 99 ? -2.063 14.705 -3.487 1.00 98.75 99 LEU A N 1
ATOM 787 C CA . LEU A 1 99 ? -2.460 14.128 -2.196 1.00 98.75 99 LEU A CA 1
ATOM 788 C C . LEU A 1 99 ? -2.261 15.110 -1.031 1.00 98.75 99 LEU A C 1
ATOM 790 O O . LEU A 1 99 ? -3.144 15.231 -0.186 1.00 98.75 99 LEU A O 1
ATOM 794 N N . GLU A 1 100 ? -1.129 15.819 -0.994 1.00 98.38 100 GLU A N 1
ATOM 795 C CA . GLU A 1 100 ? -0.841 16.845 0.018 1.00 98.38 100 GLU A CA 1
ATOM 796 C C . GLU A 1 100 ? -1.822 18.046 -0.101 1.00 98.38 100 GLU A C 1
ATOM 798 O O . GLU A 1 100 ? -2.257 18.579 0.921 1.00 98.38 100 GLU A O 1
ATOM 803 N N . GLU A 1 101 ? -2.233 18.432 -1.319 1.00 98.44 101 GLU A N 1
ATOM 804 C CA . GLU A 1 101 ? -3.247 19.470 -1.604 1.00 98.44 101 GLU A CA 1
ATOM 805 C C . GLU A 1 101 ? -4.666 19.045 -1.166 1.00 98.44 101 GLU A C 1
ATOM 807 O O . GLU A 1 101 ? -5.364 19.823 -0.513 1.00 98.44 101 GLU A O 1
ATOM 812 N N . GLU A 1 102 ? -5.060 17.789 -1.404 1.00 98.31 102 GLU A N 1
ATOM 813 C CA . GLU A 1 102 ? -6.307 17.176 -0.901 1.00 98.31 102 GLU A CA 1
ATOM 814 C C . GLU A 1 102 ? -6.240 16.798 0.600 1.00 98.31 102 GLU A C 1
ATOM 816 O O . GLU A 1 102 ? -7.075 16.051 1.114 1.00 98.31 102 GLU A O 1
ATOM 821 N N . SER A 1 103 ? -5.247 17.318 1.336 1.00 97.88 103 SER A N 1
ATOM 822 C CA . SER A 1 103 ? -5.049 17.123 2.785 1.00 97.88 103 SER A CA 1
ATOM 823 C C . SER A 1 103 ? -4.842 15.666 3.236 1.00 97.88 103 SER A C 1
ATOM 825 O O . SER A 1 103 ? -5.018 15.345 4.413 1.00 97.88 103 SER A O 1
ATOM 827 N N . GLN A 1 104 ? -4.427 14.788 2.323 1.00 98.19 104 GLN A N 1
ATOM 828 C CA . GLN A 1 104 ? -4.123 13.382 2.590 1.00 98.19 104 GLN A CA 1
ATOM 829 C C . GLN A 1 104 ? -2.689 13.225 3.115 1.00 98.19 104 GLN A C 1
ATOM 831 O O . GLN A 1 104 ? -1.792 14.011 2.799 1.00 98.19 104 GLN A O 1
ATOM 836 N N . MET A 1 105 ? -2.433 12.201 3.933 1.00 97.56 105 MET A N 1
ATOM 837 C CA . MET A 1 105 ? -1.118 12.032 4.561 1.00 97.56 105 MET A CA 1
ATOM 838 C C . MET A 1 105 ? -0.181 11.197 3.683 1.00 97.56 105 MET A C 1
ATOM 840 O O . MET A 1 105 ? -0.464 10.037 3.395 1.00 97.56 105 MET A O 1
ATOM 844 N N . VAL A 1 106 ? 0.987 11.745 3.337 1.00 98.38 106 VAL A N 1
ATOM 845 C CA . VAL A 1 106 ? 2.060 11.020 2.635 1.00 98.38 106 VAL A CA 1
ATOM 846 C C . VAL A 1 106 ? 3.230 10.750 3.587 1.00 98.38 106 VAL A C 1
ATOM 848 O O . VAL A 1 106 ? 3.751 11.672 4.216 1.00 98.38 106 VAL A O 1
ATOM 851 N N . LEU A 1 107 ? 3.668 9.488 3.694 1.00 98.06 107 LEU A N 1
ATOM 852 C CA . LEU A 1 107 ? 4.814 9.078 4.520 1.00 98.06 107 LEU A CA 1
ATOM 853 C C . LEU A 1 107 ? 5.871 8.309 3.710 1.00 98.06 107 LEU A C 1
ATOM 855 O O . LEU A 1 107 ? 5.572 7.343 3.009 1.00 98.06 107 LEU A O 1
ATOM 859 N N . TYR A 1 108 ? 7.131 8.696 3.887 1.00 97.94 108 TYR A N 1
ATOM 860 C CA . TYR A 1 108 ? 8.302 8.125 3.210 1.00 97.94 108 TYR A CA 1
ATOM 861 C C . TYR A 1 108 ? 9.104 7.239 4.177 1.00 97.94 108 TYR A C 1
ATOM 863 O O . TYR A 1 108 ? 8.993 7.392 5.397 1.00 97.94 108 TYR A O 1
ATOM 871 N N . GLY A 1 109 ? 9.940 6.333 3.661 1.00 97.25 109 GLY A N 1
ATOM 872 C CA . GLY A 1 109 ? 10.781 5.467 4.500 1.00 97.25 109 GLY A CA 1
ATOM 873 C C . GLY A 1 109 ? 10.008 4.455 5.361 1.00 97.25 109 GLY A C 1
ATOM 874 O O . GLY A 1 109 ? 10.493 4.046 6.418 1.00 97.25 109 GLY A O 1
ATOM 875 N N . VAL A 1 110 ? 8.786 4.080 4.968 1.00 97.88 110 VAL A N 1
ATOM 876 C CA . VAL A 1 110 ? 7.913 3.195 5.752 1.00 97.88 110 VAL A CA 1
ATOM 877 C C . VAL A 1 110 ? 8.172 1.731 5.394 1.00 97.88 110 VAL A C 1
ATOM 879 O O . VAL A 1 110 ? 7.778 1.247 4.335 1.00 97.88 110 VAL A O 1
ATOM 882 N N . ASP A 1 111 ? 8.806 0.999 6.312 1.00 97.38 111 ASP A N 1
ATOM 883 C CA . ASP A 1 111 ? 8.969 -0.452 6.192 1.00 97.38 111 ASP A CA 1
ATOM 884 C C . ASP A 1 111 ? 7.663 -1.182 6.548 1.00 97.38 111 ASP A C 1
ATOM 886 O O . ASP A 1 111 ? 7.201 -1.168 7.694 1.00 97.38 111 ASP A O 1
ATOM 890 N N . ALA A 1 112 ? 7.095 -1.870 5.554 1.00 97.88 112 ALA A N 1
ATOM 891 C CA . ALA A 1 112 ? 5.889 -2.687 5.672 1.00 97.88 112 ALA A CA 1
ATOM 892 C C . ALA A 1 112 ? 5.980 -3.793 6.742 1.00 97.88 112 ALA A C 1
ATOM 894 O O . ALA A 1 112 ? 4.954 -4.283 7.204 1.00 97.88 112 ALA A O 1
ATOM 895 N N . THR A 1 113 ? 7.187 -4.195 7.146 1.00 97.56 113 THR A N 1
ATOM 896 C CA . THR A 1 113 ? 7.433 -5.216 8.174 1.00 97.56 113 THR A CA 1
ATOM 897 C C . THR A 1 113 ? 7.521 -4.656 9.599 1.00 97.56 113 THR A C 1
ATOM 899 O O . THR A 1 113 ? 7.589 -5.440 10.543 1.00 97.56 113 THR A O 1
ATOM 902 N N . MET A 1 114 ? 7.486 -3.325 9.771 1.00 95.88 114 MET A N 1
ATOM 903 C CA . MET A 1 114 ? 7.646 -2.629 11.061 1.00 95.88 114 MET A CA 1
ATOM 904 C C . MET A 1 114 ? 6.584 -1.533 11.302 1.00 95.88 114 MET A C 1
ATOM 906 O O . MET A 1 114 ? 6.824 -0.556 12.019 1.00 95.88 114 MET A O 1
ATOM 910 N N . LEU A 1 115 ? 5.396 -1.665 10.701 1.00 95.81 115 LEU A N 1
ATOM 911 C CA . LEU A 1 115 ? 4.318 -0.663 10.761 1.00 95.81 115 LEU A CA 1
ATOM 912 C C . LEU A 1 115 ? 3.875 -0.323 12.198 1.00 95.81 115 LEU A C 1
ATOM 914 O O . LEU A 1 115 ? 3.679 0.845 12.530 1.00 95.81 115 LEU A O 1
ATOM 918 N N . ASP A 1 116 ? 3.796 -1.320 13.077 1.00 89.25 116 ASP A N 1
ATOM 919 C CA . ASP A 1 116 ? 3.452 -1.192 14.501 1.00 89.25 116 ASP A CA 1
ATOM 920 C C . ASP A 1 116 ? 4.533 -0.484 15.348 1.00 89.25 116 ASP A C 1
ATOM 922 O O . ASP A 1 116 ? 4.271 -0.060 16.482 1.00 89.25 116 ASP A O 1
ATOM 926 N N . HIS A 1 117 ? 5.736 -0.313 14.792 1.00 90.06 117 HIS A N 1
ATOM 927 C CA . HIS A 1 117 ? 6.852 0.442 15.363 1.00 90.06 117 HIS A CA 1
ATOM 928 C C . HIS A 1 117 ? 6.986 1.853 14.760 1.00 90.06 117 HIS A C 1
ATOM 930 O O . HIS A 1 117 ? 7.685 2.699 15.327 1.00 90.06 117 HIS A O 1
ATOM 936 N N . ASN A 1 118 ? 6.294 2.153 13.653 1.00 92.94 118 ASN A N 1
ATOM 937 C CA . ASN A 1 118 ? 6.374 3.450 12.991 1.00 92.94 118 ASN A CA 1
ATOM 938 C C . ASN A 1 118 ? 5.744 4.562 13.854 1.00 92.94 118 ASN A C 1
ATOM 940 O O . ASN A 1 118 ? 4.542 4.583 14.126 1.00 92.94 118 ASN A O 1
ATOM 944 N N . LYS A 1 119 ? 6.565 5.534 14.269 1.00 91.31 119 LYS A N 1
ATOM 945 C CA . LYS A 1 119 ? 6.143 6.623 15.165 1.00 91.31 119 LYS A CA 1
ATOM 946 C C . LYS A 1 119 ? 5.069 7.533 14.562 1.00 91.31 119 LYS A C 1
ATOM 948 O O . LYS A 1 119 ? 4.308 8.104 15.334 1.00 91.31 119 LYS A O 1
ATOM 953 N N . HIS A 1 120 ? 5.005 7.686 13.239 1.00 91.62 120 HIS A N 1
ATOM 954 C CA . HIS A 1 120 ? 3.992 8.511 12.576 1.00 91.62 120 HIS A CA 1
ATOM 955 C C . HIS A 1 120 ? 2.646 7.787 12.560 1.00 91.62 120 HIS A C 1
ATOM 957 O O . HIS A 1 120 ? 1.674 8.340 13.064 1.00 91.62 120 HIS A O 1
ATOM 963 N N . LEU A 1 121 ? 2.612 6.515 12.144 1.00 92.69 121 LEU A N 1
ATOM 964 C CA . LEU A 1 121 ? 1.388 5.699 12.166 1.00 92.69 121 LEU A CA 1
ATOM 965 C C . LEU A 1 121 ? 0.796 5.567 13.580 1.00 92.69 121 LEU A C 1
ATOM 967 O O . LEU A 1 121 ? -0.414 5.659 13.751 1.00 92.69 121 LEU A O 1
ATOM 971 N N . LYS A 1 122 ? 1.637 5.440 14.618 1.00 86.69 122 LYS A N 1
ATOM 972 C CA . LYS A 1 122 ? 1.175 5.431 16.022 1.00 86.69 122 LYS A CA 1
ATOM 973 C C . LYS A 1 122 ? 0.668 6.791 16.515 1.00 86.69 122 LYS A C 1
ATOM 975 O O . LYS A 1 122 ? -0.185 6.830 17.396 1.00 86.69 122 LYS A O 1
ATOM 980 N N . LYS A 1 123 ? 1.211 7.899 15.996 1.00 86.12 123 LYS A N 1
ATOM 981 C CA . LYS A 1 123 ? 0.810 9.271 16.360 1.00 86.12 123 LYS A CA 1
ATOM 982 C C . LYS A 1 123 ? -0.407 9.774 15.591 1.00 86.12 123 LYS A C 1
ATOM 984 O O . LYS A 1 123 ? -1.084 10.656 16.102 1.00 86.12 123 LYS A O 1
ATOM 989 N N . ALA A 1 124 ? -0.694 9.212 14.416 1.00 83.31 124 ALA A N 1
ATOM 990 C CA . ALA A 1 124 ? -1.870 9.541 13.612 1.00 83.31 124 ALA A CA 1
ATOM 991 C C . ALA A 1 124 ? -3.198 9.262 14.345 1.00 83.31 124 ALA A C 1
ATOM 993 O O . ALA A 1 124 ? -4.248 9.712 13.899 1.00 83.31 124 ALA A O 1
ATOM 994 N N . GLY A 1 125 ? -3.162 8.527 15.463 1.00 79.12 125 GLY A N 1
ATOM 995 C CA . GLY A 1 125 ? -4.339 8.197 16.257 1.00 79.12 125 GLY A CA 1
ATOM 996 C C . GLY A 1 125 ? -5.254 7.194 15.558 1.00 79.12 125 GLY A C 1
ATOM 997 O O . GLY A 1 125 ? -5.041 6.822 14.402 1.00 79.12 125 GLY A O 1
ATOM 998 N N . GLY A 1 126 ? -6.272 6.741 16.289 1.00 87.88 126 GLY A N 1
ATOM 999 C CA . GLY A 1 126 ? -7.258 5.790 15.782 1.00 87.88 126 GLY A CA 1
ATOM 1000 C C . GLY A 1 126 ? -6.658 4.459 15.321 1.00 87.88 126 GLY A C 1
ATOM 1001 O O . GLY A 1 126 ? -5.540 4.080 15.675 1.00 87.88 126 GLY A O 1
ATOM 1002 N N . LYS A 1 127 ? -7.446 3.744 14.526 1.00 95.44 127 LYS A N 1
ATOM 1003 C CA . LYS A 1 127 ? -7.068 2.511 13.836 1.00 95.44 127 LYS A CA 1
ATOM 1004 C C . LYS A 1 127 ? -7.481 2.617 12.363 1.00 95.44 127 LYS A C 1
ATOM 1006 O O . LYS A 1 127 ? -7.957 3.675 11.961 1.00 95.44 127 LYS A O 1
ATOM 1011 N N . TRP A 1 128 ? -7.238 1.575 11.576 1.00 97.75 128 TRP A N 1
ATOM 1012 C CA . TRP A 1 128 ? -7.522 1.551 10.139 1.00 97.75 128 TRP A CA 1
ATOM 1013 C C . TRP A 1 128 ? -8.611 0.525 9.818 1.00 97.75 128 TRP A C 1
ATOM 1015 O O . TRP A 1 128 ? -8.494 -0.641 10.212 1.00 97.75 128 TRP A O 1
ATOM 1025 N N . GLU A 1 129 ? -9.641 0.953 9.091 1.00 98.31 129 GLU A N 1
ATOM 1026 C CA . GLU A 1 129 ? -10.688 0.089 8.533 1.00 98.31 129 GLU A CA 1
ATOM 1027 C C . GLU A 1 129 ? -10.124 -0.768 7.399 1.00 98.31 129 GLU A C 1
ATOM 1029 O O . GLU A 1 129 ? -10.454 -1.952 7.295 1.00 98.31 129 GLU A O 1
ATOM 1034 N N . VAL A 1 130 ? -9.225 -0.209 6.581 1.00 98.75 130 VAL A N 1
ATOM 1035 C CA . VAL A 1 130 ? -8.608 -0.935 5.465 1.00 98.75 130 VAL A CA 1
ATOM 1036 C C . VAL A 1 130 ? -7.111 -0.640 5.370 1.00 98.75 130 VAL A C 1
ATOM 1038 O O . VAL A 1 130 ? -6.687 0.504 5.239 1.00 98.75 130 VAL A O 1
ATOM 1041 N N . ILE A 1 131 ? -6.290 -1.693 5.390 1.00 98.81 131 ILE A N 1
ATOM 1042 C CA . ILE A 1 131 ? -4.849 -1.618 5.102 1.00 98.81 131 ILE A CA 1
ATOM 1043 C C . ILE A 1 131 ? -4.590 -2.316 3.766 1.00 98.81 131 ILE A C 1
ATOM 1045 O O . ILE A 1 131 ? -4.817 -3.520 3.647 1.00 98.81 131 ILE A O 1
ATOM 1049 N N . VAL A 1 132 ? -4.108 -1.591 2.756 1.00 98.94 132 VAL A N 1
ATOM 1050 C CA . VAL A 1 132 ? -3.873 -2.117 1.402 1.00 98.94 132 VAL A CA 1
ATOM 1051 C C . VAL A 1 132 ? -2.375 -2.257 1.138 1.00 98.94 132 VAL A C 1
ATOM 1053 O O . VAL A 1 132 ? -1.625 -1.309 1.337 1.00 98.94 132 VAL A O 1
ATOM 1056 N N . PHE A 1 133 ? -1.938 -3.408 0.623 1.00 98.81 133 PHE A N 1
ATOM 1057 C CA . PHE A 1 133 ? -0.594 -3.586 0.062 1.00 98.81 133 PHE A CA 1
ATOM 1058 C C . PHE A 1 133 ? -0.708 -4.180 -1.347 1.00 98.81 133 PHE A C 1
ATOM 1060 O O . PHE A 1 133 ? -0.975 -5.372 -1.535 1.00 98.81 133 PHE A O 1
ATOM 1067 N N . ASN A 1 134 ? -0.541 -3.334 -2.361 1.00 98.56 134 ASN A N 1
ATOM 1068 C CA . ASN A 1 134 ? -0.633 -3.741 -3.758 1.00 98.56 134 ASN A CA 1
ATOM 1069 C C . ASN A 1 134 ? 0.725 -4.243 -4.271 1.00 98.56 134 ASN A C 1
ATOM 1071 O O . ASN A 1 134 ? 1.731 -3.550 -4.193 1.00 98.56 134 ASN A O 1
ATOM 1075 N N . PHE A 1 135 ? 0.740 -5.458 -4.822 1.00 97.56 135 PHE A N 1
ATOM 1076 C CA . PHE A 1 135 ? 1.895 -6.098 -5.464 1.00 97.56 135 PHE A CA 1
ATOM 1077 C C . PHE A 1 135 ? 3.203 -6.123 -4.633 1.00 97.56 135 PHE A C 1
ATOM 1079 O O . PHE A 1 135 ? 4.273 -5.844 -5.182 1.00 97.56 135 PHE A O 1
ATOM 1086 N N . PRO A 1 136 ? 3.159 -6.505 -3.337 1.00 96.81 136 PRO A N 1
ATOM 1087 C CA . PRO A 1 136 ? 4.332 -6.539 -2.464 1.00 96.81 136 PRO A CA 1
ATOM 1088 C C . PRO A 1 136 ? 5.481 -7.359 -3.056 1.00 96.81 136 PRO A C 1
ATOM 1090 O O . PRO A 1 136 ? 5.298 -8.511 -3.454 1.00 96.81 136 PRO A O 1
ATOM 1093 N N . HIS A 1 137 ? 6.686 -6.783 -3.076 1.00 94.06 137 HIS A N 1
ATOM 1094 C CA . HIS A 1 137 ? 7.889 -7.474 -3.528 1.00 94.06 137 HIS A CA 1
ATOM 1095 C C . HIS A 1 137 ? 9.156 -6.921 -2.861 1.00 94.06 137 HIS A C 1
ATOM 1097 O O . HIS A 1 137 ? 9.342 -5.711 -2.789 1.00 94.06 137 HIS A O 1
ATOM 1103 N N . VAL A 1 138 ? 10.079 -7.793 -2.441 1.00 90.69 138 VAL A N 1
ATOM 1104 C CA . VAL A 1 138 ? 11.322 -7.381 -1.746 1.00 90.69 138 VAL A CA 1
ATOM 1105 C C . VAL A 1 138 ? 12.359 -6.678 -2.628 1.00 90.69 138 VAL A C 1
ATOM 1107 O O . VAL A 1 138 ? 13.302 -6.107 -2.091 1.00 90.69 138 VAL A O 1
ATOM 1110 N N . GLY A 1 139 ? 12.218 -6.774 -3.955 1.00 83.50 139 GLY A N 1
ATOM 1111 C CA . GLY A 1 139 ? 13.068 -6.115 -4.957 1.00 83.50 139 GLY A CA 1
ATOM 1112 C C . GLY A 1 139 ? 14.515 -6.632 -5.031 1.00 83.50 139 GLY A C 1
ATOM 1113 O O . GLY A 1 139 ? 15.291 -6.489 -4.099 1.00 83.50 139 GLY A O 1
ATOM 1114 N N . GLY A 1 140 ? 14.922 -7.210 -6.167 1.00 73.25 140 GLY A N 1
ATOM 1115 C CA . GLY A 1 140 ? 16.340 -7.366 -6.551 1.00 73.25 140 GLY A CA 1
ATOM 1116 C C . GLY A 1 140 ? 17.267 -8.248 -5.689 1.00 73.25 140 GLY A C 1
ATOM 1117 O O . GLY A 1 140 ? 18.376 -8.529 -6.137 1.00 73.25 140 GLY A O 1
ATOM 1118 N N . LYS A 1 141 ? 16.848 -8.725 -4.505 1.00 77.19 141 LYS A N 1
ATOM 1119 C CA . LYS A 1 141 ? 17.711 -9.410 -3.516 1.00 77.19 141 LYS A CA 1
ATOM 1120 C C . LYS A 1 141 ? 18.454 -10.643 -4.048 1.00 77.19 141 LYS A C 1
ATOM 1122 O O . LYS A 1 141 ? 19.501 -11.001 -3.517 1.00 77.19 141 LYS A O 1
ATOM 1127 N N . THR A 1 142 ? 17.917 -11.334 -5.053 1.00 82.00 142 THR A N 1
ATOM 1128 C CA . THR A 1 142 ? 18.558 -12.502 -5.678 1.00 82.00 142 THR A CA 1
ATOM 1129 C C . THR A 1 142 ? 17.898 -12.854 -7.013 1.00 82.00 142 THR A C 1
ATOM 1131 O O . THR A 1 142 ? 16.754 -12.483 -7.258 1.00 82.00 142 THR A O 1
ATOM 1134 N N . LYS A 1 143 ? 18.613 -13.593 -7.872 1.00 85.06 143 LYS A N 1
ATOM 1135 C CA . LYS A 1 143 ? 18.080 -14.166 -9.123 1.00 85.06 143 LYS A CA 1
ATOM 1136 C C . LYS A 1 143 ? 17.549 -15.598 -8.950 1.00 85.06 143 LYS A C 1
ATOM 1138 O O . LYS A 1 143 ? 16.884 -16.106 -9.845 1.00 85.06 143 LYS A O 1
ATOM 1143 N N . ASP A 1 144 ? 17.823 -16.245 -7.815 1.00 90.88 144 ASP A N 1
ATOM 1144 C CA . ASP A 1 144 ? 17.318 -17.585 -7.499 1.00 90.88 144 ASP A CA 1
ATOM 1145 C C . ASP A 1 144 ? 15.815 -17.531 -7.175 1.00 90.88 144 ASP A C 1
ATOM 1147 O O . ASP A 1 144 ? 15.390 -16.813 -6.266 1.00 90.88 144 ASP A O 1
ATOM 1151 N N . VAL A 1 145 ? 15.003 -18.287 -7.920 1.00 87.00 145 VAL A N 1
ATOM 1152 C CA . VAL A 1 145 ? 13.535 -18.272 -7.796 1.00 87.00 145 VAL A CA 1
ATOM 1153 C C . VAL A 1 145 ? 13.078 -18.727 -6.408 1.00 87.00 145 VAL A C 1
ATOM 1155 O O . VAL A 1 145 ? 12.221 -18.083 -5.809 1.00 87.00 145 VAL A O 1
ATOM 1158 N N . ASN A 1 146 ? 13.680 -19.781 -5.852 1.00 90.88 146 ASN A N 1
ATOM 1159 C CA . ASN A 1 146 ? 13.284 -20.339 -4.557 1.00 90.88 146 ASN A CA 1
ATOM 1160 C C . ASN A 1 146 ? 13.628 -19.394 -3.399 1.00 90.88 146 ASN A C 1
ATOM 1162 O O . ASN A 1 146 ? 12.861 -19.264 -2.444 1.00 90.88 146 ASN A O 1
ATOM 1166 N N . ARG A 1 147 ? 14.769 -18.700 -3.476 1.00 91.94 147 ARG A N 1
ATOM 1167 C CA . ARG A 1 147 ? 15.135 -17.654 -2.514 1.00 91.94 147 ARG A CA 1
ATOM 1168 C C . ARG A 1 147 ? 14.237 -16.423 -2.659 1.00 91.94 147 ARG A C 1
ATOM 1170 O O . ARG A 1 147 ? 13.797 -15.906 -1.638 1.00 91.94 147 ARG A O 1
ATOM 1177 N N . GLN A 1 148 ? 13.897 -15.993 -3.881 1.00 92.50 148 GLN A N 1
ATOM 1178 C CA . GLN A 1 148 ? 12.921 -14.909 -4.078 1.00 92.50 148 GLN A CA 1
ATOM 1179 C C . GLN A 1 148 ? 11.535 -15.267 -3.524 1.00 92.50 148 GLN A C 1
ATOM 1181 O O . GLN A 1 148 ? 10.923 -14.429 -2.868 1.00 92.50 148 GLN A O 1
ATOM 1186 N N . VAL A 1 149 ? 11.046 -16.497 -3.726 1.00 94.31 149 VAL A N 1
ATOM 1187 C CA . VAL A 1 149 ? 9.789 -16.967 -3.115 1.00 94.31 149 VAL A CA 1
ATOM 1188 C C . VAL A 1 149 ? 9.861 -16.845 -1.592 1.00 94.31 149 VAL A C 1
ATOM 1190 O O . VAL A 1 149 ? 9.009 -16.179 -1.011 1.00 94.31 149 VAL A O 1
ATOM 1193 N N . ARG A 1 150 ? 10.910 -17.378 -0.950 1.00 95.25 150 ARG A N 1
ATOM 1194 C CA . ARG A 1 150 ? 11.070 -17.306 0.516 1.00 95.25 150 ARG A CA 1
ATOM 1195 C C . ARG A 1 150 ? 11.108 -15.872 1.050 1.00 95.25 150 ARG A C 1
ATOM 1197 O O . ARG A 1 150 ? 10.402 -15.579 2.007 1.00 95.25 150 ARG A O 1
ATOM 1204 N N . PHE A 1 151 ? 11.867 -14.971 0.423 1.00 95.94 151 PHE A N 1
ATOM 1205 C CA . PHE A 1 151 ? 11.934 -13.574 0.869 1.00 95.94 151 PHE A CA 1
ATOM 1206 C C . PHE A 1 151 ? 10.595 -12.832 0.719 1.00 95.94 151 PHE A C 1
ATOM 1208 O O . PHE A 1 151 ? 10.249 -12.018 1.571 1.00 95.94 151 PHE A O 1
ATOM 1215 N N . ASN A 1 152 ? 9.822 -13.109 -0.336 1.00 96.69 152 ASN A N 1
ATOM 1216 C CA . ASN A 1 152 ? 8.496 -12.507 -0.510 1.00 96.69 152 ASN A CA 1
ATOM 1217 C C . ASN A 1 152 ? 7.440 -13.125 0.429 1.00 96.69 152 ASN A C 1
ATOM 1219 O O . ASN A 1 152 ? 6.546 -12.420 0.895 1.00 96.69 152 ASN A O 1
ATOM 1223 N N . GLN A 1 153 ? 7.566 -14.412 0.772 1.00 97.69 153 GLN A N 1
ATOM 1224 C CA . GLN A 1 153 ? 6.762 -15.043 1.826 1.00 97.69 153 GLN A CA 1
ATOM 1225 C C . GLN A 1 153 ? 7.048 -14.424 3.202 1.00 97.69 153 GLN A C 1
ATOM 1227 O O . GLN A 1 153 ? 6.116 -14.106 3.937 1.00 97.69 153 GLN A O 1
ATOM 1232 N N . GLU A 1 154 ? 8.323 -14.212 3.536 1.00 97.69 154 GLU A N 1
ATOM 1233 C CA . GLU A 1 154 ? 8.756 -13.566 4.780 1.00 97.69 154 GLU A CA 1
ATOM 1234 C C . GLU A 1 154 ? 8.254 -12.117 4.885 1.00 97.69 154 GLU A C 1
ATOM 1236 O O . GLU A 1 154 ? 7.686 -11.743 5.913 1.00 97.69 154 GLU A O 1
ATOM 1241 N N . LEU A 1 155 ? 8.371 -11.335 3.801 1.00 98.06 155 LEU A N 1
ATOM 1242 C CA . LEU A 1 155 ? 7.791 -9.990 3.689 1.00 98.06 155 LEU A CA 1
ATOM 1243 C C . LEU A 1 155 ? 6.298 -9.995 4.041 1.00 98.06 155 LEU A C 1
ATOM 1245 O O . LEU A 1 155 ? 5.871 -9.218 4.890 1.00 98.06 155 LEU A O 1
ATOM 1249 N N . LEU A 1 156 ? 5.516 -10.889 3.427 1.00 98.50 156 LEU A N 1
ATOM 1250 C CA . LEU A 1 156 ? 4.074 -10.989 3.664 1.00 98.50 156 LEU A CA 1
ATOM 1251 C C . LEU A 1 156 ? 3.737 -11.392 5.106 1.00 98.50 156 LEU A C 1
ATOM 1253 O O . LEU A 1 156 ? 2.858 -10.785 5.712 1.00 98.50 156 LEU A O 1
ATOM 1257 N N . VAL A 1 157 ? 4.436 -12.377 5.679 1.00 98.38 157 VAL A N 1
ATOM 1258 C CA . VAL A 1 157 ? 4.217 -12.811 7.072 1.00 98.38 157 VAL A CA 1
ATOM 1259 C C . VAL A 1 157 ? 4.503 -11.680 8.061 1.00 98.38 157 VAL A C 1
ATOM 1261 O O . VAL A 1 157 ? 3.720 -11.461 8.987 1.00 98.38 157 VAL A O 1
ATOM 1264 N N . ASN A 1 158 ? 5.599 -10.944 7.876 1.00 98.38 158 ASN A N 1
ATOM 1265 C CA . ASN A 1 158 ? 5.951 -9.848 8.777 1.00 98.38 158 ASN A CA 1
ATOM 1266 C C . ASN A 1 158 ? 5.024 -8.637 8.581 1.00 98.38 158 ASN A C 1
ATOM 1268 O O . ASN A 1 158 ? 4.580 -8.057 9.569 1.00 98.38 158 ASN A O 1
ATOM 1272 N N . PHE A 1 159 ? 4.626 -8.332 7.342 1.00 98.69 159 PHE A N 1
ATOM 1273 C CA . PHE A 1 159 ? 3.595 -7.335 7.043 1.00 98.69 159 PHE A CA 1
ATOM 1274 C C . PHE A 1 159 ? 2.256 -7.641 7.728 1.00 98.69 159 PHE A C 1
ATOM 1276 O O . PHE A 1 159 ? 1.691 -6.769 8.390 1.00 98.69 159 PHE A O 1
ATOM 1283 N N . PHE A 1 160 ? 1.755 -8.877 7.628 1.00 98.50 160 PHE A N 1
ATOM 1284 C CA . PHE A 1 160 ? 0.500 -9.265 8.277 1.00 98.50 160 PHE A CA 1
ATOM 1285 C C . PHE A 1 160 ? 0.568 -9.089 9.799 1.00 98.50 160 PHE A C 1
ATOM 1287 O O . PHE A 1 160 ? -0.356 -8.533 10.393 1.00 98.50 160 PHE A O 1
ATOM 1294 N N . LYS A 1 161 ? 1.680 -9.497 10.426 1.00 97.50 161 LYS A N 1
ATOM 1295 C CA . LYS A 1 161 ? 1.909 -9.314 11.868 1.00 97.50 161 LYS A CA 1
ATOM 1296 C C . LYS A 1 161 ? 1.964 -7.839 12.272 1.00 97.50 161 LYS A C 1
ATOM 1298 O O . LYS A 1 161 ? 1.341 -7.480 13.264 1.00 97.50 161 LYS A O 1
ATOM 1303 N N . ALA A 1 162 ? 2.657 -6.996 11.505 1.00 97.56 162 ALA A N 1
ATOM 1304 C CA . ALA A 1 162 ? 2.770 -5.562 11.778 1.00 97.56 162 ALA A CA 1
ATOM 1305 C C . ALA A 1 162 ? 1.453 -4.796 11.532 1.00 97.56 162 ALA A C 1
ATOM 1307 O O . ALA A 1 162 ? 1.197 -3.778 12.172 1.00 97.56 162 ALA A O 1
ATOM 1308 N N . SER A 1 163 ? 0.594 -5.297 10.638 1.00 97.50 163 SER A N 1
ATOM 1309 C CA . SER A 1 163 ? -0.698 -4.682 10.304 1.00 97.50 163 SER A CA 1
ATOM 1310 C C . SER A 1 163 ? -1.801 -4.983 11.325 1.00 97.50 163 SER A C 1
ATOM 1312 O O . SER A 1 163 ? -2.595 -4.101 11.641 1.00 97.50 163 SER A O 1
ATOM 1314 N N . VAL A 1 164 ? -1.865 -6.203 11.878 1.00 95.94 164 VAL A N 1
ATOM 1315 C CA . VAL A 1 164 ? -2.949 -6.624 12.796 1.00 95.94 164 VAL A CA 1
ATOM 1316 C C . VAL A 1 164 ? -3.171 -5.684 14.000 1.00 95.94 164 VAL A C 1
ATOM 1318 O O . VAL A 1 164 ? -4.333 -5.385 14.287 1.00 95.94 164 VAL A O 1
ATOM 1321 N N . PRO A 1 165 ? -2.138 -5.167 14.702 1.00 94.38 165 PRO A N 1
ATOM 1322 C CA . PRO A 1 165 ? -2.328 -4.213 15.800 1.00 94.38 165 PRO A CA 1
ATOM 1323 C C . PRO A 1 165 ? -3.020 -2.905 15.380 1.00 94.38 165 PRO A C 1
ATOM 1325 O O . PRO A 1 165 ? -3.737 -2.303 16.190 1.00 94.38 165 PRO A O 1
ATOM 1328 N N . LEU A 1 166 ? -2.817 -2.493 14.123 1.00 95.88 166 LEU A N 1
ATOM 1329 C CA . LEU A 1 166 ? -3.287 -1.236 13.538 1.00 95.88 166 LEU A CA 1
ATOM 1330 C C . LEU A 1 166 ? -4.734 -1.302 13.022 1.00 95.88 166 LEU A C 1
ATOM 1332 O O . LEU A 1 166 ? -5.342 -0.254 12.824 1.00 95.88 166 LEU A O 1
ATOM 1336 N N . LEU A 1 167 ? -5.302 -2.500 12.843 1.00 96.25 167 LEU A N 1
ATOM 1337 C CA . LEU A 1 167 ? -6.681 -2.685 12.376 1.00 96.25 167 LEU A CA 1
ATOM 1338 C C . LEU A 1 167 ? -7.717 -2.302 13.433 1.00 96.25 167 LEU A C 1
ATOM 1340 O O . LEU A 1 167 ? -7.602 -2.708 14.603 1.00 96.25 167 LEU A O 1
ATOM 1344 N N . SER A 1 168 ? -8.771 -1.605 12.997 1.00 95.94 168 SER A N 1
ATOM 1345 C CA . SER A 1 168 ? -9.989 -1.396 13.786 1.00 95.94 168 SER A CA 1
ATOM 1346 C C . SER A 1 168 ? -10.697 -2.725 14.070 1.00 95.94 168 SER A C 1
ATOM 1348 O O . SER A 1 168 ? -10.202 -3.797 13.710 1.00 95.94 168 SER A O 1
ATOM 1350 N N . GLU A 1 169 ? -11.809 -2.710 14.805 1.00 92.31 169 GLU A N 1
ATOM 1351 C CA . GLU A 1 169 ? -12.480 -3.946 15.227 1.00 92.31 169 GLU A CA 1
ATOM 1352 C C . GLU A 1 169 ? -12.940 -4.793 14.029 1.00 92.31 169 GLU A C 1
ATOM 1354 O O . GLU A 1 169 ? -12.567 -5.967 13.926 1.00 92.31 169 GLU A O 1
ATOM 1359 N N . SER A 1 170 ? -13.608 -4.150 13.072 1.00 93.56 170 SER A N 1
ATOM 1360 C CA . SER A 1 170 ? -14.040 -4.730 11.794 1.00 93.56 170 SER A CA 1
ATOM 1361 C C . SER A 1 170 ? -13.004 -4.596 10.668 1.00 93.56 170 SER A C 1
ATOM 1363 O O . SER A 1 170 ? -13.284 -4.985 9.535 1.00 93.56 170 SER A O 1
ATOM 1365 N N . GLY A 1 171 ? -11.818 -4.051 10.965 1.00 97.38 171 GLY A N 1
ATOM 1366 C CA . GLY A 1 171 ? -10.814 -3.696 9.966 1.00 97.38 171 GLY A CA 1
ATOM 1367 C C . GLY A 1 171 ? -10.269 -4.888 9.170 1.00 97.38 171 GLY A C 1
ATOM 1368 O O . GLY A 1 171 ? -10.105 -6.000 9.689 1.00 97.38 171 GLY A O 1
ATOM 1369 N N . THR A 1 172 ? -9.943 -4.644 7.901 1.00 98.62 172 THR A N 1
ATOM 1370 C CA . THR A 1 172 ? -9.454 -5.651 6.952 1.00 98.62 172 THR A CA 1
ATOM 1371 C C . THR A 1 172 ? -8.091 -5.299 6.357 1.00 98.62 172 THR A C 1
ATOM 1373 O O . THR A 1 172 ? -7.679 -4.143 6.294 1.00 98.62 172 THR A O 1
ATOM 1376 N N . ILE A 1 173 ? -7.375 -6.326 5.899 1.00 98.81 173 ILE A N 1
ATOM 1377 C CA . ILE A 1 173 ? -6.149 -6.178 5.109 1.00 98.81 173 ILE A CA 1
ATOM 1378 C C . ILE A 1 173 ? -6.451 -6.634 3.687 1.00 98.81 173 ILE A C 1
ATOM 1380 O O . ILE A 1 173 ? -6.963 -7.736 3.484 1.00 98.81 173 ILE A O 1
ATOM 1384 N N . VAL A 1 174 ? -6.093 -5.824 2.699 1.00 98.88 174 VAL A N 1
ATOM 1385 C CA . VAL A 1 174 ? -6.218 -6.141 1.278 1.00 98.88 174 VAL A CA 1
ATOM 1386 C C . VAL A 1 174 ? -4.824 -6.321 0.695 1.00 98.88 174 VAL A C 1
ATOM 1388 O O . VAL A 1 174 ? -4.006 -5.408 0.741 1.00 98.88 174 VAL A O 1
ATOM 1391 N N . VAL A 1 175 ? -4.544 -7.486 0.111 1.00 98.88 175 VAL A N 1
ATOM 1392 C CA . VAL A 1 175 ? -3.297 -7.700 -0.643 1.00 98.88 175 VAL A CA 1
ATOM 1393 C C . VAL A 1 175 ? -3.616 -8.096 -2.070 1.00 98.88 175 VAL A C 1
ATOM 1395 O O . VAL A 1 175 ? -4.376 -9.040 -2.296 1.00 98.88 175 VAL A O 1
ATOM 1398 N N . THR A 1 176 ? -3.003 -7.403 -3.025 1.00 98.69 176 THR A N 1
ATOM 1399 C CA . THR A 1 176 ? -3.127 -7.702 -4.457 1.00 98.69 176 THR A CA 1
ATOM 1400 C C . THR A 1 176 ? -1.857 -8.371 -4.963 1.00 98.69 176 THR A C 1
ATOM 1402 O O . THR A 1 176 ? -0.763 -7.856 -4.754 1.00 98.69 176 THR A O 1
ATOM 1405 N N . LEU A 1 177 ? -1.989 -9.510 -5.643 1.00 98.06 177 LEU A N 1
ATOM 1406 C CA . LEU A 1 177 ? -0.884 -10.216 -6.301 1.00 98.06 177 LEU A CA 1
ATOM 1407 C C . LEU A 1 177 ? -1.202 -10.440 -7.782 1.00 98.06 177 LEU A C 1
ATOM 1409 O O . LEU A 1 177 ? -2.369 -10.554 -8.158 1.00 98.06 177 LEU A O 1
ATOM 1413 N N . PHE A 1 178 ? -0.170 -10.580 -8.614 1.00 97.12 178 PHE A N 1
ATOM 1414 C CA . PHE A 1 178 ? -0.335 -11.161 -9.948 1.00 97.12 178 PHE A CA 1
ATOM 1415 C C . PHE A 1 178 ? -0.741 -12.637 -9.848 1.00 97.12 178 PHE A C 1
ATOM 1417 O O . PHE A 1 178 ? -0.370 -13.330 -8.899 1.00 97.12 178 PHE A O 1
ATOM 1424 N N . GLU A 1 179 ? -1.490 -13.126 -10.832 1.00 94.88 179 GLU A N 1
ATOM 1425 C CA . GLU A 1 179 ? -1.794 -14.549 -10.965 1.00 94.88 179 GLU A CA 1
ATOM 1426 C C . GLU A 1 179 ? -0.655 -15.296 -11.691 1.00 94.88 179 GLU A C 1
ATOM 1428 O O . GLU A 1 179 ? 0.090 -14.728 -12.497 1.00 94.88 179 GLU A O 1
ATOM 1433 N N . GLY A 1 180 ? -0.512 -16.588 -11.380 1.00 94.50 180 GLY A N 1
ATOM 1434 C CA . GLY A 1 180 ? 0.540 -17.459 -11.910 1.00 94.50 180 GLY A CA 1
ATOM 1435 C C . GLY A 1 180 ? 1.847 -17.446 -11.106 1.00 94.50 180 GLY A C 1
ATOM 1436 O O . GLY A 1 180 ? 1.994 -16.778 -10.080 1.00 94.50 180 GLY A O 1
ATOM 1437 N N . GLU A 1 181 ? 2.823 -18.227 -11.564 1.00 90.31 181 GLU A N 1
ATOM 1438 C CA . GLU A 1 181 ? 4.137 -18.304 -10.924 1.00 90.31 181 GLU A CA 1
ATOM 1439 C C . GLU A 1 181 ? 4.965 -17.014 -11.124 1.00 90.31 181 GLU A C 1
ATOM 1441 O O . GLU A 1 181 ? 4.810 -16.319 -12.133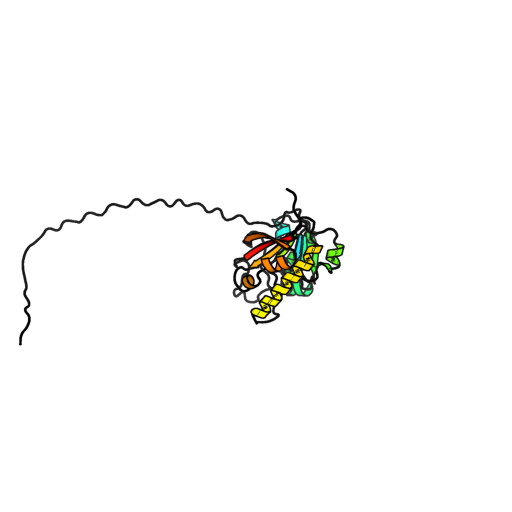 1.00 90.31 181 GLU A O 1
ATOM 1446 N N . PRO A 1 182 ? 5.851 -16.656 -10.172 1.00 91.00 182 PRO A N 1
ATOM 1447 C CA . PRO A 1 182 ? 6.109 -17.337 -8.897 1.00 91.00 182 PRO A CA 1
ATOM 1448 C C . PRO A 1 182 ? 5.093 -17.005 -7.787 1.00 91.00 182 PRO A C 1
ATOM 1450 O O . PRO A 1 182 ? 5.160 -17.604 -6.719 1.00 91.00 182 PRO A O 1
ATOM 1453 N N . TYR A 1 183 ? 4.156 -16.078 -8.009 1.00 94.38 183 TYR A N 1
ATOM 1454 C CA . TYR A 1 183 ? 3.234 -15.560 -6.984 1.00 94.38 183 TYR A CA 1
ATOM 1455 C C . TYR A 1 183 ? 2.318 -16.641 -6.395 1.00 94.38 183 TYR A C 1
ATOM 1457 O O . TYR A 1 183 ? 2.076 -16.657 -5.188 1.00 94.38 183 TYR A O 1
ATOM 1465 N N . THR A 1 184 ? 1.872 -17.605 -7.208 1.00 92.25 184 THR A N 1
ATOM 1466 C CA . THR A 1 184 ? 1.123 -18.780 -6.729 1.00 92.25 184 THR A CA 1
ATOM 1467 C C . THR A 1 184 ? 1.902 -19.584 -5.679 1.00 92.25 184 THR A C 1
ATOM 1469 O O . THR A 1 184 ? 1.308 -20.030 -4.697 1.00 92.25 184 THR A O 1
ATOM 1472 N N . LEU A 1 185 ? 3.230 -19.706 -5.816 1.00 94.38 185 LEU A N 1
ATOM 1473 C CA . LEU A 1 185 ? 4.087 -20.440 -4.871 1.00 94.38 185 LEU A CA 1
ATOM 1474 C C . LEU A 1 185 ? 4.194 -19.747 -3.507 1.00 94.38 185 LEU A C 1
ATOM 1476 O O . LEU A 1 185 ? 4.585 -20.377 -2.527 1.00 94.38 185 LEU A O 1
ATOM 1480 N N . TRP A 1 186 ? 3.843 -18.459 -3.415 1.00 96.31 186 TRP A N 1
ATOM 1481 C CA . TRP A 1 186 ? 3.877 -17.734 -2.146 1.00 96.31 186 TRP A CA 1
ATOM 1482 C C . TRP A 1 186 ? 2.771 -18.218 -1.203 1.00 96.31 186 TRP A C 1
ATOM 1484 O O . TRP A 1 186 ? 2.955 -18.159 0.008 1.00 96.31 186 TRP A O 1
ATOM 1494 N N . ASN A 1 187 ? 1.662 -18.742 -1.747 1.00 96.38 187 ASN A N 1
ATOM 1495 C CA . ASN A 1 187 ? 0.529 -19.294 -1.000 1.00 96.38 187 ASN A CA 1
ATOM 1496 C C . ASN A 1 187 ? 0.010 -18.339 0.099 1.00 96.38 187 ASN A C 1
ATOM 1498 O O . ASN A 1 187 ? -0.074 -18.668 1.283 1.00 96.38 187 ASN A O 1
ATOM 1502 N N . ILE A 1 188 ? -0.342 -17.115 -0.313 1.00 98.12 188 ILE A N 1
ATOM 1503 C CA . ILE A 1 188 ? -0.703 -16.008 0.588 1.00 98.12 188 ILE A CA 1
ATOM 1504 C C . ILE A 1 188 ? -1.814 -16.350 1.598 1.00 98.12 188 ILE A C 1
ATOM 1506 O O . ILE A 1 188 ? -1.797 -15.853 2.722 1.00 98.12 188 ILE A O 1
ATOM 1510 N N . ARG A 1 189 ? -2.752 -17.240 1.237 1.00 97.94 189 ARG A N 1
ATOM 1511 C CA . ARG A 1 189 ? -3.829 -17.695 2.133 1.00 97.94 189 ARG A CA 1
ATOM 1512 C C . ARG A 1 189 ? -3.283 -18.425 3.360 1.00 97.94 189 ARG A C 1
ATOM 1514 O O . ARG A 1 189 ? -3.788 -18.225 4.463 1.00 97.94 189 ARG A O 1
ATOM 1521 N N . ASP A 1 190 ? -2.257 -19.248 3.170 1.00 97.88 190 ASP A N 1
ATOM 1522 C CA . ASP A 1 190 ? -1.617 -19.986 4.253 1.00 97.88 190 ASP A CA 1
ATOM 1523 C C . ASP A 1 190 ? -0.681 -19.079 5.058 1.00 97.88 190 ASP A C 1
ATOM 1525 O O . ASP A 1 190 ? -0.668 -19.179 6.284 1.00 97.88 190 ASP A O 1
ATOM 1529 N N . LEU A 1 191 ? 0.036 -18.143 4.421 1.00 98.19 191 LEU A N 1
ATOM 1530 C CA . LEU A 1 191 ? 0.847 -17.141 5.135 1.00 98.19 191 LEU A CA 1
ATOM 1531 C C . LEU A 1 191 ? -0.004 -16.292 6.091 1.00 98.19 191 LEU A C 1
ATOM 1533 O O . LEU A 1 191 ? 0.350 -16.115 7.258 1.00 98.19 191 LEU A O 1
ATOM 1537 N N . ALA A 1 192 ? -1.155 -15.813 5.611 1.00 98.00 192 ALA A N 1
ATOM 1538 C CA . ALA A 1 192 ? -2.108 -15.054 6.412 1.00 98.00 192 ALA A CA 1
ATOM 1539 C C . ALA A 1 192 ? -2.659 -15.896 7.577 1.00 98.00 192 ALA A C 1
ATOM 1541 O O . ALA A 1 192 ? -2.686 -15.424 8.714 1.00 98.00 192 ALA A O 1
ATOM 1542 N N . ARG A 1 193 ? -2.995 -17.174 7.334 1.00 97.25 193 ARG A N 1
ATOM 1543 C CA . ARG A 1 193 ? -3.468 -18.101 8.380 1.00 97.25 193 ARG A CA 1
ATOM 1544 C C . ARG A 1 193 ? -2.456 -18.287 9.510 1.00 97.25 193 ARG A C 1
ATOM 1546 O O . ARG A 1 193 ? -2.834 -18.230 1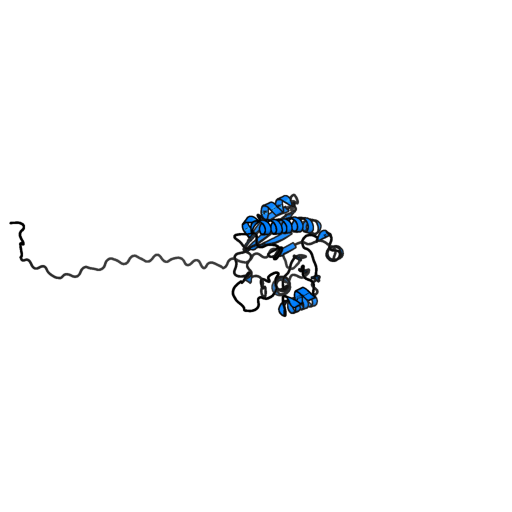0.678 1.00 97.25 193 ARG A O 1
ATOM 1553 N N . HIS A 1 194 ? -1.177 -18.463 9.179 1.00 95.62 194 HIS A N 1
ATOM 1554 C CA . HIS A 1 194 ? -0.096 -18.548 10.171 1.00 95.62 194 HIS A CA 1
ATOM 1555 C C . HIS A 1 194 ? 0.210 -17.203 10.856 1.00 95.62 194 HIS A C 1
ATOM 1557 O O . HIS A 1 194 ? 0.909 -17.178 11.866 1.00 95.62 194 HIS A O 1
ATOM 1563 N N . SER A 1 195 ? -0.339 -16.100 10.342 1.00 96.38 195 SER A N 1
ATOM 1564 C CA . SER A 1 195 ? -0.222 -14.746 10.900 1.00 96.38 195 SER A CA 1
ATOM 1565 C C . SER A 1 195 ? -1.475 -14.308 11.680 1.00 96.38 195 SER A C 1
ATOM 1567 O O . SER A 1 195 ? -1.627 -13.128 11.979 1.00 96.38 195 SER A O 1
ATOM 1569 N N . GLY A 1 196 ? -2.382 -15.237 12.014 1.00 95.50 196 GLY A N 1
ATOM 1570 C CA . GLY A 1 196 ? -3.588 -14.957 12.809 1.00 95.50 196 GLY A CA 1
ATOM 1571 C C . GLY A 1 196 ? -4.766 -14.368 12.023 1.00 95.50 196 GLY A C 1
ATOM 1572 O O . GLY A 1 196 ? -5.748 -13.937 12.626 1.00 95.50 196 GLY A O 1
ATOM 1573 N N . LEU A 1 197 ? -4.695 -14.364 10.692 1.00 97.88 197 LEU A N 1
ATOM 1574 C CA . LEU A 1 197 ? -5.746 -13.872 9.802 1.00 97.88 197 LEU A CA 1
ATOM 1575 C C . LEU A 1 197 ? -6.530 -15.026 9.160 1.00 97.88 197 LEU A C 1
ATOM 1577 O O . LEU A 1 197 ? -6.083 -16.171 9.108 1.00 97.88 197 LEU A O 1
ATOM 1581 N N . GLU A 1 198 ? -7.682 -14.713 8.583 1.00 96.56 198 GLU A N 1
ATOM 1582 C CA . GLU A 1 198 ? -8.412 -15.590 7.669 1.00 96.56 198 GLU A CA 1
ATOM 1583 C C . GLU A 1 198 ? -8.840 -14.832 6.408 1.00 96.56 198 GLU A C 1
ATOM 1585 O O . GLU A 1 198 ? -9.033 -13.617 6.435 1.00 96.56 198 GLU A O 1
ATOM 1590 N N . VAL A 1 199 ? -8.969 -15.544 5.284 1.00 97.12 199 VAL A N 1
ATOM 1591 C CA . VAL A 1 199 ? -9.435 -14.948 4.023 1.00 97.12 199 VAL A CA 1
ATOM 1592 C C . VAL A 1 199 ? -10.953 -14.849 4.060 1.00 97.12 199 VAL A C 1
ATOM 1594 O O . VAL A 1 199 ? -11.624 -15.878 4.074 1.00 97.12 199 VAL A O 1
ATOM 1597 N N . GLN A 1 200 ? -11.490 -13.635 3.992 1.00 96.62 200 GLN A N 1
ATOM 1598 C CA . GLN A 1 200 ? -12.927 -13.408 3.860 1.00 96.62 200 GLN A CA 1
ATOM 1599 C C . GLN A 1 200 ? -13.386 -13.680 2.418 1.00 96.62 200 GLN A C 1
ATOM 1601 O O . GLN A 1 200 ? -14.326 -14.435 2.185 1.00 96.62 200 GLN A O 1
ATOM 1606 N N . ARG A 1 201 ? -12.707 -13.078 1.430 1.00 97.19 201 ARG A N 1
ATOM 1607 C CA . ARG A 1 201 ? -12.986 -13.253 -0.007 1.00 97.19 201 ARG A CA 1
ATOM 1608 C C . ARG A 1 201 ? -11.781 -12.877 -0.871 1.00 97.19 201 ARG A C 1
ATOM 1610 O O . ARG A 1 201 ? -10.789 -12.343 -0.385 1.00 97.19 201 ARG A O 1
ATOM 1617 N N . SER A 1 202 ? -11.867 -13.147 -2.171 1.00 98.00 202 SER A N 1
ATOM 1618 C CA . SER A 1 202 ? -10.888 -12.681 -3.161 1.00 98.00 202 SER A CA 1
ATOM 1619 C C . SER A 1 202 ? -11.561 -12.393 -4.499 1.00 98.00 202 SER A C 1
ATOM 1621 O O . SER A 1 202 ? -12.444 -13.151 -4.897 1.00 98.00 202 SER A O 1
ATOM 1623 N N . PHE A 1 203 ? -11.108 -11.371 -5.216 1.00 98.00 203 PHE A N 1
ATOM 1624 C CA . PHE A 1 203 ? -11.717 -10.878 -6.456 1.00 98.00 203 PHE A CA 1
ATOM 1625 C C . PHE A 1 203 ? -10.641 -10.492 -7.481 1.00 98.00 203 PHE A C 1
ATOM 1627 O O . PHE A 1 203 ? -9.489 -10.264 -7.113 1.0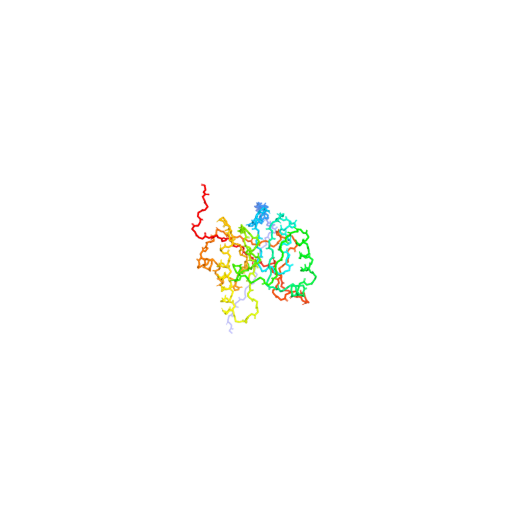0 98.00 203 PHE A O 1
ATOM 1634 N N . LYS A 1 204 ? -10.990 -10.456 -8.775 1.00 97.50 204 LYS A N 1
ATOM 1635 C CA . LYS A 1 204 ? -10.055 -10.003 -9.816 1.00 97.50 204 LYS A CA 1
ATOM 1636 C C . LYS A 1 204 ? -9.765 -8.517 -9.605 1.00 97.50 204 LYS A C 1
ATOM 1638 O O . LYS A 1 204 ? -10.702 -7.724 -9.549 1.00 97.50 204 LYS A O 1
ATOM 1643 N N . PHE A 1 205 ? -8.490 -8.155 -9.512 1.00 97.62 205 PHE A N 1
ATOM 1644 C CA . PHE A 1 205 ? -8.086 -6.756 -9.540 1.00 97.62 205 PHE A CA 1
ATOM 1645 C C . PHE A 1 205 ? -8.257 -6.234 -10.970 1.00 97.62 205 PHE A C 1
ATOM 1647 O O . PHE A 1 205 ? -7.878 -6.894 -11.939 1.00 97.62 205 PHE A O 1
ATOM 1654 N N . MET A 1 206 ? -8.893 -5.075 -11.107 1.00 96.38 206 MET A N 1
ATOM 1655 C CA . MET A 1 206 ? -9.196 -4.457 -12.394 1.00 96.38 206 MET A CA 1
ATOM 1656 C C . MET A 1 206 ? -8.539 -3.082 -12.396 1.00 96.38 206 MET A C 1
ATOM 1658 O O . MET A 1 206 ? -9.093 -2.136 -11.850 1.00 96.38 206 MET A O 1
ATOM 1662 N N . ALA A 1 207 ? -7.333 -2.987 -12.965 1.00 95.88 207 ALA A N 1
ATOM 1663 C CA . ALA A 1 207 ? -6.536 -1.758 -12.956 1.00 95.88 207 ALA A CA 1
ATOM 1664 C C . ALA A 1 207 ? -7.307 -0.558 -13.540 1.00 95.88 207 ALA A C 1
ATOM 1666 O O . ALA A 1 207 ? -7.241 0.541 -13.007 1.00 95.88 207 ALA A O 1
ATOM 1667 N N . ASN A 1 208 ? -8.130 -0.794 -14.565 1.00 95.25 208 ASN A N 1
ATOM 1668 C CA . ASN A 1 208 ? -8.986 0.213 -15.194 1.00 95.25 208 ASN A CA 1
ATOM 1669 C C . ASN A 1 208 ? -10.168 0.706 -14.331 1.00 95.25 208 ASN A C 1
ATOM 1671 O O . ASN A 1 208 ? -10.883 1.602 -14.770 1.00 95.25 208 ASN A O 1
ATOM 1675 N N . ALA A 1 209 ? -10.397 0.140 -13.141 1.00 96.62 209 ALA A N 1
ATOM 1676 C CA . ALA A 1 209 ? -11.317 0.701 -12.147 1.00 96.62 209 ALA A CA 1
ATOM 1677 C C . ALA A 1 209 ? -10.699 1.879 -11.370 1.00 96.62 209 ALA A C 1
ATOM 1679 O O . ALA A 1 209 ? -11.410 2.600 -10.674 1.00 96.62 209 ALA A O 1
ATOM 1680 N N . TYR A 1 210 ? -9.385 2.075 -11.495 1.00 97.69 210 TYR A N 1
ATOM 1681 C CA . TYR A 1 210 ? -8.620 3.132 -10.850 1.00 97.69 210 TYR A CA 1
ATOM 1682 C C . TYR A 1 210 ? -8.106 4.071 -11.950 1.00 97.69 210 TYR A C 1
ATOM 1684 O O . TYR A 1 210 ? -7.074 3.830 -12.576 1.00 97.69 210 TYR A O 1
ATOM 1692 N N . ALA A 1 211 ? -8.876 5.117 -12.262 1.00 97.50 211 ALA A N 1
ATOM 1693 C CA . ALA A 1 211 ? -8.499 6.084 -13.290 1.00 97.50 211 ALA A CA 1
ATOM 1694 C C . ALA A 1 211 ? -7.180 6.785 -12.915 1.00 97.50 211 ALA A C 1
ATOM 1696 O O . ALA A 1 211 ? -6.992 7.199 -11.774 1.00 97.50 211 ALA A O 1
ATOM 1697 N N . GLY A 1 212 ? -6.247 6.867 -13.867 1.00 95.75 212 GLY A N 1
ATOM 1698 C CA . GLY A 1 212 ? -4.898 7.399 -13.639 1.00 95.75 212 GLY A CA 1
ATOM 1699 C C . GLY A 1 212 ? -3.899 6.427 -12.990 1.00 95.75 212 GLY A C 1
ATOM 1700 O O . GLY A 1 212 ? -2.713 6.746 -12.960 1.00 95.75 212 GLY A O 1
ATOM 1701 N N . TYR A 1 213 ? -4.320 5.242 -12.524 1.00 96.69 213 TYR A N 1
ATOM 1702 C CA . TYR A 1 213 ? -3.400 4.255 -11.946 1.00 96.69 213 TYR A CA 1
ATOM 1703 C C . TYR A 1 213 ? -2.395 3.720 -12.978 1.00 96.69 213 TYR A C 1
ATOM 1705 O O . TYR A 1 213 ? -2.769 3.299 -14.075 1.00 96.69 213 TYR A O 1
ATOM 1713 N N . SER A 1 214 ? -1.125 3.674 -12.574 1.00 93.19 214 SER A N 1
ATOM 1714 C CA . SER A 1 214 ? -0.005 3.092 -13.309 1.00 93.19 214 SER A CA 1
ATOM 1715 C C . SER A 1 214 ? 0.745 2.118 -12.399 1.00 93.19 214 SER A C 1
ATOM 1717 O O . SER A 1 214 ? 1.049 2.411 -11.241 1.00 93.19 214 SER A O 1
ATOM 1719 N N . HIS A 1 215 ? 1.052 0.925 -12.897 1.00 92.12 215 HIS A N 1
ATOM 1720 C CA . HIS A 1 215 ? 1.765 -0.081 -12.124 1.00 92.12 215 HIS A CA 1
ATOM 1721 C C . HIS A 1 215 ? 3.274 0.215 -12.110 1.00 92.12 215 HIS A C 1
ATOM 1723 O O . HIS A 1 215 ? 4.046 -0.207 -12.977 1.00 92.12 215 HIS A O 1
ATOM 1729 N N . ALA A 1 216 ? 3.706 0.916 -11.066 1.00 89.44 216 ALA A N 1
ATOM 1730 C CA . ALA A 1 216 ? 5.101 1.241 -10.816 1.00 89.44 216 ALA A CA 1
ATOM 1731 C C . ALA A 1 216 ? 5.922 0.038 -10.297 1.00 89.44 216 ALA A C 1
ATOM 1733 O O . ALA A 1 216 ? 5.467 -0.768 -9.485 1.00 89.44 216 ALA A O 1
ATOM 1734 N N . ARG A 1 217 ? 7.180 -0.074 -10.748 1.00 86.31 217 ARG A N 1
ATOM 1735 C CA . ARG A 1 217 ? 8.151 -1.094 -10.301 1.00 86.31 217 ARG A CA 1
ATOM 1736 C C . ARG A 1 217 ? 9.129 -0.492 -9.297 1.00 86.31 217 ARG A C 1
ATOM 1738 O O . ARG A 1 217 ? 9.533 0.649 -9.464 1.00 86.31 217 ARG A O 1
ATOM 1745 N N . THR A 1 218 ? 9.681 -1.311 -8.397 1.00 80.25 218 THR A N 1
ATOM 1746 C CA . THR A 1 218 ? 10.700 -0.909 -7.392 1.00 80.25 218 THR A CA 1
ATOM 1747 C C . THR A 1 218 ? 11.972 -0.243 -7.955 1.00 80.25 218 THR A C 1
ATOM 1749 O O . THR A 1 218 ? 12.786 0.275 -7.188 1.00 80.25 218 THR A O 1
ATOM 1752 N N . LEU A 1 219 ? 12.187 -0.318 -9.274 1.00 81.62 219 LEU A N 1
ATOM 1753 C CA . LEU A 1 219 ? 13.324 0.259 -9.999 1.00 81.62 219 LEU A CA 1
ATOM 1754 C C . LEU A 1 219 ? 13.042 1.655 -10.584 1.00 81.62 219 LEU A C 1
ATOM 1756 O O . LEU A 1 219 ? 13.972 2.262 -11.103 1.00 81.62 219 LEU A O 1
ATOM 1760 N N . GLY A 1 220 ? 11.806 2.158 -10.506 1.00 83.12 220 GLY A N 1
ATOM 1761 C CA . GLY A 1 220 ? 11.404 3.406 -11.154 1.00 83.12 220 GLY A CA 1
ATOM 1762 C C . GLY A 1 220 ? 10.930 3.245 -12.600 1.00 83.12 220 GLY A C 1
ATOM 1763 O O . GLY A 1 220 ? 10.631 2.139 -13.069 1.00 83.12 220 GLY A O 1
ATOM 1764 N N . ASN A 1 221 ? 10.855 4.383 -13.289 1.00 82.81 221 ASN A N 1
ATOM 1765 C CA . ASN A 1 221 ? 10.449 4.511 -14.684 1.00 82.81 221 ASN A CA 1
ATOM 1766 C C . ASN A 1 221 ? 11.396 3.731 -15.622 1.00 82.81 221 ASN A C 1
ATOM 1768 O O . ASN A 1 221 ? 12.615 3.721 -15.449 1.00 82.81 221 ASN A O 1
ATOM 1772 N N . ILE A 1 222 ? 10.835 3.054 -16.632 1.00 73.19 222 ILE A N 1
ATOM 1773 C CA . ILE A 1 222 ? 11.615 2.257 -17.594 1.00 73.19 222 ILE A CA 1
ATOM 1774 C C . ILE A 1 222 ? 12.046 3.142 -18.765 1.00 73.19 222 ILE A C 1
ATOM 1776 O O . ILE A 1 222 ? 11.266 3.396 -19.687 1.00 73.19 222 ILE A O 1
ATOM 1780 N N . GLU A 1 223 ? 13.314 3.542 -18.786 1.00 59.78 223 GLU A N 1
ATOM 1781 C CA . GLU A 1 223 ? 13.907 4.162 -19.970 1.00 59.78 223 GLU A CA 1
ATOM 1782 C C . GLU A 1 223 ? 13.867 3.192 -21.170 1.00 59.78 223 GLU A C 1
ATOM 1784 O O . GLU A 1 223 ? 14.211 2.013 -21.061 1.00 59.78 223 GLU A O 1
ATOM 1789 N N . ASN A 1 224 ? 13.477 3.706 -22.342 1.00 56.12 224 ASN A N 1
ATOM 1790 C CA . ASN A 1 224 ? 13.393 2.996 -23.632 1.00 56.12 224 ASN A CA 1
ATOM 1791 C C . ASN A 1 224 ? 12.202 2.036 -23.853 1.00 56.12 224 ASN A C 1
ATOM 1793 O O . ASN A 1 224 ? 12.241 1.239 -24.792 1.00 56.12 224 ASN A O 1
ATOM 1797 N N . GLY A 1 225 ? 11.119 2.129 -23.069 1.00 51.34 225 GLY A N 1
ATOM 1798 C CA . GLY A 1 225 ? 9.746 1.766 -23.490 1.00 51.34 225 GLY A CA 1
ATOM 1799 C C . GLY A 1 225 ? 9.438 0.305 -23.875 1.00 51.34 225 GLY A C 1
ATOM 1800 O O . GLY A 1 225 ? 8.295 -0.017 -24.202 1.00 51.34 225 GLY A O 1
ATOM 1801 N N . ARG A 1 226 ? 10.412 -0.612 -23.843 1.00 53.06 226 ARG A N 1
ATOM 1802 C CA . ARG A 1 226 ? 10.222 -2.014 -24.242 1.00 53.06 226 ARG A CA 1
ATOM 1803 C C . ARG A 1 226 ? 9.703 -2.878 -23.092 1.00 53.06 226 ARG A C 1
ATOM 1805 O O . ARG A 1 226 ? 10.451 -3.610 -22.453 1.00 53.06 226 ARG A O 1
ATOM 1812 N N . GLY A 1 227 ? 8.379 -2.881 -22.955 1.00 64.50 227 GLY A N 1
ATOM 1813 C CA . GLY A 1 227 ? 7.652 -4.150 -22.873 1.00 64.50 227 GLY A CA 1
ATOM 1814 C C . GLY A 1 227 ? 7.520 -4.818 -21.506 1.00 64.50 227 GLY A C 1
ATOM 1815 O O . GLY A 1 227 ? 7.721 -6.026 -21.408 1.00 64.50 227 GLY A O 1
ATOM 1816 N N . TRP A 1 228 ? 7.088 -4.086 -20.478 1.00 65.00 228 TRP A N 1
ATOM 1817 C CA . TRP A 1 228 ? 6.338 -4.705 -19.380 1.00 65.00 228 TRP A CA 1
ATOM 1818 C C . TRP A 1 228 ? 5.323 -3.723 -18.794 1.00 65.00 228 TRP A C 1
ATOM 1820 O O . TRP A 1 228 ? 5.710 -2.677 -18.281 1.00 65.00 228 TRP A O 1
ATOM 1830 N N . LYS A 1 229 ? 4.042 -4.085 -18.881 1.00 77.88 229 LYS A N 1
ATOM 1831 C CA . LYS A 1 229 ? 2.905 -3.394 -18.268 1.00 77.88 229 LYS A CA 1
ATOM 1832 C C . LYS A 1 229 ? 2.327 -4.307 -17.197 1.00 77.88 229 LYS A C 1
ATOM 1834 O O . LYS A 1 229 ? 2.003 -5.460 -17.491 1.00 77.88 229 LYS A O 1
ATOM 1839 N N . GLY A 1 230 ? 2.272 -3.839 -15.955 1.00 78.38 230 GLY A N 1
ATOM 1840 C CA . GLY A 1 230 ? 1.716 -4.627 -14.853 1.00 78.38 230 GLY A CA 1
ATOM 1841 C C . GLY A 1 230 ? 0.189 -4.687 -14.915 1.00 78.38 230 GLY A C 1
ATOM 1842 O O . GLY A 1 230 ? -0.407 -5.710 -14.608 1.00 78.38 230 GLY A O 1
ATOM 1843 N N . GLU A 1 231 ? -0.431 -3.617 -15.394 1.00 86.56 231 GLU A N 1
ATOM 1844 C CA . GLU A 1 231 ? -1.873 -3.398 -15.522 1.00 86.56 231 GLU A CA 1
ATOM 1845 C C . GLU A 1 231 ? -2.541 -4.414 -16.458 1.00 86.56 231 GLU A C 1
ATOM 1847 O O . GLU A 1 231 ? -3.672 -4.833 -16.217 1.00 86.56 231 GLU A O 1
ATOM 1852 N N . ASP A 1 232 ? -1.813 -4.842 -17.496 1.00 87.69 232 ASP A N 1
ATOM 1853 C CA . ASP A 1 232 ? -2.259 -5.835 -18.480 1.00 87.69 232 ASP A CA 1
ATOM 1854 C C . ASP A 1 232 ? -2.185 -7.282 -17.943 1.00 87.69 232 ASP A C 1
ATOM 1856 O O . ASP A 1 232 ? -2.647 -8.216 -18.604 1.00 87.69 232 ASP A O 1
ATOM 1860 N N . ARG A 1 233 ? -1.591 -7.510 -16.759 1.00 92.12 233 ARG A N 1
ATOM 1861 C CA . ARG A 1 233 ? -1.477 -8.847 -16.159 1.00 92.12 233 ARG A CA 1
ATOM 1862 C C . ARG A 1 233 ? -2.679 -9.177 -15.283 1.00 92.12 233 ARG A C 1
ATOM 1864 O O . ARG A 1 233 ? -3.059 -8.414 -14.391 1.00 92.12 233 ARG A O 1
ATOM 1871 N N . ASP A 1 234 ? -3.188 -10.397 -15.444 1.00 95.69 234 ASP A N 1
ATOM 1872 C CA . ASP A 1 234 ? -4.157 -10.964 -14.511 1.00 95.69 234 ASP A CA 1
ATOM 1873 C C . ASP A 1 234 ? -3.628 -10.917 -13.071 1.00 95.69 234 ASP A C 1
ATOM 1875 O O . ASP A 1 234 ? -2.486 -11.281 -12.768 1.00 95.69 234 ASP A O 1
ATOM 1879 N N . SER A 1 235 ? -4.474 -10.404 -12.186 1.00 97.19 235 SER A N 1
ATOM 1880 C CA . SER A 1 235 ? -4.150 -10.106 -10.798 1.00 97.19 235 SER A CA 1
ATOM 1881 C C . SER A 1 235 ? -5.385 -10.259 -9.913 1.00 97.19 235 SER A C 1
ATOM 1883 O O . SER A 1 235 ? -6.533 -10.135 -10.353 1.00 97.19 235 SER A O 1
ATOM 1885 N N . ARG A 1 236 ? -5.150 -10.583 -8.641 1.00 97.94 236 ARG A N 1
ATOM 1886 C CA . ARG A 1 236 ? -6.185 -10.914 -7.664 1.00 97.94 236 ARG A CA 1
ATOM 1887 C C . ARG A 1 236 ? -5.911 -10.229 -6.340 1.00 97.94 236 ARG A C 1
ATOM 1889 O O . ARG A 1 236 ? -4.837 -10.395 -5.762 1.00 97.94 236 ARG A O 1
ATOM 1896 N N . SER A 1 237 ? -6.926 -9.538 -5.844 1.00 98.62 237 SER A N 1
ATOM 1897 C CA . SER A 1 237 ? -6.959 -8.992 -4.493 1.00 98.62 237 SER A CA 1
ATOM 1898 C C . SER A 1 237 ? -7.597 -9.998 -3.539 1.00 98.62 237 SER A C 1
ATOM 1900 O O . SER A 1 237 ? -8.571 -10.681 -3.876 1.00 98.62 237 SER A O 1
ATOM 1902 N N . TYR A 1 238 ? -7.042 -10.094 -2.338 1.00 98.69 238 TYR A N 1
ATOM 1903 C CA . TYR A 1 238 ? -7.498 -10.952 -1.251 1.00 98.69 238 TYR A CA 1
ATOM 1904 C C . TYR A 1 238 ? -7.826 -10.068 -0.052 1.00 98.69 238 TYR A C 1
ATOM 1906 O O . TYR A 1 238 ? -6.973 -9.286 0.360 1.00 98.69 238 TYR A O 1
ATOM 1914 N N . ILE A 1 239 ? -9.035 -10.203 0.499 1.00 98.75 239 ILE A N 1
ATOM 1915 C CA . ILE A 1 239 ? -9.433 -9.527 1.738 1.00 98.75 239 ILE A CA 1
ATOM 1916 C C . ILE A 1 239 ? -9.235 -10.500 2.896 1.00 98.75 239 ILE A C 1
ATOM 1918 O O . ILE A 1 239 ? -9.803 -11.599 2.901 1.00 98.75 239 ILE A O 1
ATOM 1922 N N . PHE A 1 240 ? -8.442 -10.081 3.872 1.00 98.56 240 PHE A N 1
ATOM 1923 C CA . PHE A 1 240 ? -8.155 -10.798 5.104 1.00 98.56 240 PHE A CA 1
ATOM 1924 C C . PHE A 1 240 ? -8.744 -10.054 6.301 1.00 98.56 240 PHE A C 1
ATOM 1926 O O . PHE A 1 240 ? -8.738 -8.825 6.334 1.00 98.56 240 PHE A O 1
ATOM 1933 N N . ARG A 1 241 ? -9.190 -10.798 7.313 1.00 97.12 241 ARG A N 1
ATOM 1934 C CA . ARG A 1 241 ? -9.622 -10.258 8.611 1.00 97.12 241 ARG A CA 1
ATOM 1935 C C . ARG A 1 241 ? -8.958 -11.018 9.766 1.00 97.12 241 ARG A C 1
ATOM 1937 O O . ARG A 1 241 ? -8.564 -12.170 9.556 1.00 97.12 241 ARG A O 1
ATOM 1944 N N . PRO A 1 242 ? -8.838 -10.435 10.971 1.00 95.50 242 PRO A N 1
ATOM 1945 C CA . PRO A 1 242 ? -8.400 -11.159 12.164 1.00 95.50 242 PRO A CA 1
ATOM 1946 C C . PRO A 1 242 ? -9.268 -12.391 12.438 1.00 95.50 242 PRO A C 1
ATOM 1948 O O . PRO A 1 242 ? -10.498 -12.313 12.446 1.00 95.50 242 PRO A O 1
ATOM 1951 N N . LYS A 1 243 ? -8.631 -13.541 12.672 1.00 89.50 243 LYS A N 1
ATOM 1952 C CA . LYS A 1 243 ? -9.331 -14.792 12.977 1.00 89.50 243 LYS A CA 1
ATOM 1953 C C . LYS A 1 243 ? -10.039 -14.686 14.331 1.00 89.50 243 LYS A C 1
ATOM 1955 O O . LYS A 1 243 ? -9.444 -14.246 15.311 1.00 89.50 243 LYS A O 1
ATOM 1960 N N . GLY A 1 244 ? -11.283 -15.155 14.399 1.00 77.81 244 GLY A N 1
ATOM 1961 C CA . GLY A 1 244 ? -12.042 -15.232 15.653 1.00 77.81 244 GLY A CA 1
ATOM 1962 C C . GLY A 1 244 ? -12.747 -13.941 16.079 1.00 77.81 244 GLY A C 1
ATOM 1963 O O . GLY A 1 244 ? -13.417 -13.958 17.104 1.00 77.81 244 GLY A O 1
ATOM 1964 N N . ARG A 1 245 ? -12.668 -12.857 15.294 1.00 67.12 245 ARG A N 1
ATOM 1965 C CA . ARG A 1 245 ? -13.639 -11.759 15.399 1.00 67.12 245 ARG A CA 1
ATOM 1966 C C . ARG A 1 245 ? -14.884 -12.123 14.595 1.00 67.12 245 ARG A C 1
ATOM 1968 O O . ARG A 1 245 ? -14.883 -12.047 13.364 1.00 67.12 245 ARG A O 1
ATOM 1975 N N . SER A 1 246 ? -15.930 -12.560 15.288 1.00 53.69 246 SER A N 1
ATOM 1976 C CA . SER A 1 246 ? -17.281 -12.561 14.736 1.00 53.69 246 SER A CA 1
ATOM 1977 C C . SER A 1 246 ? -17.694 -11.112 14.497 1.00 53.69 246 SER A C 1
ATOM 1979 O O . SER A 1 246 ? -17.716 -10.313 15.425 1.00 53.69 246 SER A O 1
ATOM 1981 N N . GLY A 1 247 ? -17.999 -10.772 13.245 1.00 49.53 247 GLY A N 1
ATOM 1982 C CA . GLY A 1 247 ? -18.918 -9.667 13.006 1.00 49.53 247 GLY A CA 1
ATOM 1983 C C . GLY A 1 247 ? -20.296 -10.199 13.356 1.00 49.53 247 GLY A C 1
ATOM 1984 O O . GLY A 1 247 ? -20.747 -11.136 12.691 1.00 49.53 247 GLY A O 1
ATOM 1985 N N . ASP A 1 248 ? -20.891 -9.676 14.424 1.00 37.19 248 ASP A N 1
ATOM 1986 C CA . ASP A 1 248 ? -22.266 -10.004 14.786 1.00 37.19 248 ASP A CA 1
ATOM 1987 C C . ASP A 1 248 ? -23.202 -9.574 13.645 1.00 37.19 248 ASP A C 1
ATOM 1989 O O . ASP A 1 248 ? -22.977 -8.553 12.987 1.00 37.19 248 ASP A O 1
ATOM 1993 N N . ALA A 1 249 ? -24.202 -10.414 13.375 1.00 35.53 249 ALA A N 1
ATOM 1994 C CA . ALA A 1 249 ? -25.155 -10.288 12.273 1.00 35.53 249 ALA A CA 1
ATOM 1995 C C . ALA A 1 249 ? -26.572 -10.035 12.801 1.00 35.53 249 ALA A C 1
ATOM 1997 O O . ALA A 1 249 ? -26.883 -10.578 13.886 1.00 35.53 249 ALA A O 1
#